Protein AF-A0A183E6U3-F1 (afdb_monomer)

Secondary structure (DSSP, 8-state):
-HHHHHHHHHHHHHHHHHHHHH-SEEEEEPPSS--HHHHHHHHH-SEEEEEEETTSPPPSS-HHHHHHHH-TTGGGSEEEEEEEEETT-SS---HHHHHTTS--SEEEEEEEPHHHH---TTTS-HHHHHHHHHHHTTTSPP-TTSHHHHHHHHHTT-------S-S----------EEEEEEE-S-TTS------B---------

Structure (mmCIF, N/CA/C/O backbone):
data_AF-A0A183E6U3-F1
#
_entry.id   AF-A0A183E6U3-F1
#
loop_
_atom_site.group_PDB
_atom_site.id
_atom_site.type_symbol
_atom_site.label_atom_id
_atom_site.label_alt_id
_atom_site.label_comp_id
_atom_site.label_asym_id
_atom_site.label_entity_id
_atom_site.label_seq_id
_atom_site.pdbx_PDB_ins_code
_atom_site.Cartn_x
_atom_site.Cartn_y
_atom_site.Cartn_z
_atom_site.occupancy
_atom_site.B_iso_or_equiv
_atom_site.auth_seq_id
_atom_site.auth_comp_id
_atom_site.auth_asym_id
_atom_site.auth_atom_id
_atom_site.pdbx_PDB_model_num
ATOM 1 N N . MET A 1 1 ? 23.955 18.024 19.789 1.00 52.56 1 MET A N 1
ATOM 2 C CA . MET A 1 1 ? 22.945 17.848 18.720 1.00 52.56 1 MET A CA 1
ATOM 3 C C . MET A 1 1 ? 22.715 16.364 18.428 1.00 52.56 1 MET A C 1
ATOM 5 O O . MET A 1 1 ? 21.579 15.922 18.482 1.00 52.56 1 MET A O 1
ATOM 9 N N . GLU A 1 2 ? 23.773 15.567 18.241 1.00 57.62 2 GLU A N 1
ATOM 10 C CA . GLU A 1 2 ? 23.690 14.117 17.975 1.00 57.62 2 GLU A CA 1
ATOM 11 C C . GLU A 1 2 ? 23.027 13.281 19.094 1.00 57.62 2 GLU A C 1
ATOM 13 O O . GLU A 1 2 ? 22.238 12.381 18.820 1.00 57.62 2 GLU A O 1
ATOM 18 N N . THR A 1 3 ? 23.265 13.614 20.364 1.00 63.62 3 THR A N 1
ATOM 19 C CA . THR A 1 3 ? 22.633 12.959 21.527 1.00 63.62 3 THR A CA 1
ATOM 20 C C . THR A 1 3 ? 21.116 13.152 21.591 1.00 63.62 3 THR A C 1
ATOM 22 O O . THR A 1 3 ? 20.399 12.228 21.968 1.00 63.62 3 THR A O 1
ATOM 25 N N . VAL A 1 4 ? 20.614 14.318 21.171 1.00 64.38 4 VAL A N 1
ATOM 26 C CA . VAL A 1 4 ? 19.172 14.625 21.136 1.00 64.38 4 VAL A CA 1
ATOM 27 C C . VAL A 1 4 ? 18.474 13.811 20.045 1.00 64.38 4 VAL A C 1
ATOM 29 O O . VAL A 1 4 ? 17.410 13.248 20.293 1.00 64.38 4 VAL A O 1
ATOM 32 N N . PHE A 1 5 ? 19.100 13.674 18.870 1.00 62.28 5 PHE A N 1
ATOM 33 C CA . PHE A 1 5 ? 18.586 12.819 17.795 1.00 62.28 5 PHE A CA 1
ATOM 34 C C . PHE A 1 5 ? 18.529 11.349 18.213 1.00 62.28 5 PHE A C 1
ATOM 36 O O . PHE A 1 5 ? 17.494 10.714 18.037 1.00 62.28 5 PHE A O 1
ATOM 43 N N . ARG A 1 6 ? 19.580 10.834 18.868 1.00 63.47 6 ARG A N 1
ATOM 44 C CA . ARG A 1 6 ? 19.578 9.461 19.396 1.00 63.47 6 ARG A CA 1
ATOM 45 C C . ARG A 1 6 ? 18.459 9.244 20.416 1.00 63.47 6 ARG A C 1
ATOM 47 O O . ARG A 1 6 ? 17.770 8.234 20.355 1.00 63.47 6 ARG A O 1
ATOM 54 N N . GLN A 1 7 ? 18.233 10.191 21.327 1.00 69.31 7 GLN A N 1
ATOM 55 C CA . GLN A 1 7 ? 17.168 10.077 22.328 1.00 69.31 7 GLN A CA 1
ATOM 56 C C . GLN A 1 7 ? 15.762 10.122 21.706 1.00 69.31 7 GLN A C 1
ATOM 58 O O . GLN A 1 7 ? 14.880 9.375 22.134 1.00 69.31 7 GLN A O 1
ATOM 63 N N . ALA A 1 8 ? 15.551 10.964 20.689 1.00 70.69 8 ALA A N 1
ATOM 64 C CA . ALA A 1 8 ? 14.306 10.999 19.925 1.00 70.69 8 ALA A CA 1
ATOM 65 C C . ALA A 1 8 ? 14.073 9.687 19.156 1.00 70.69 8 ALA A C 1
ATOM 67 O O . ALA A 1 8 ? 12.965 9.154 19.189 1.00 70.69 8 ALA A O 1
ATOM 68 N N . ASP A 1 9 ? 15.123 9.121 18.554 1.00 79.50 9 ASP A N 1
ATOM 69 C CA . ASP A 1 9 ? 15.071 7.817 17.888 1.00 79.50 9 ASP A CA 1
ATOM 70 C C . ASP A 1 9 ? 14.717 6.684 18.864 1.00 79.50 9 ASP A C 1
ATOM 72 O O . ASP A 1 9 ? 13.873 5.847 18.545 1.00 79.50 9 ASP A O 1
ATOM 76 N N . PHE A 1 10 ? 15.297 6.666 20.072 1.00 80.75 10 PHE A N 1
ATOM 77 C CA . PHE A 1 10 ? 14.958 5.667 21.095 1.00 80.75 10 PHE A CA 1
ATOM 78 C C . PHE A 1 10 ? 13.493 5.754 21.530 1.00 80.75 10 PHE A C 1
ATOM 80 O O . PHE A 1 10 ? 12.824 4.727 21.641 1.00 80.75 10 PHE A O 1
ATOM 87 N N . ARG A 1 11 ? 12.974 6.969 21.747 1.00 83.75 11 ARG A N 1
ATOM 88 C CA . ARG A 1 11 ? 11.561 7.173 22.105 1.00 83.75 11 ARG A CA 1
ATOM 89 C C . ARG A 1 11 ? 10.625 6.731 20.986 1.00 83.75 11 ARG A C 1
ATOM 91 O O . ARG A 1 11 ? 9.626 6.079 21.271 1.00 83.75 11 ARG A O 1
ATOM 98 N N . LEU A 1 12 ? 10.968 7.041 19.733 1.00 83.81 12 LEU A N 1
ATOM 99 C CA . LEU A 1 12 ? 10.209 6.578 18.575 1.00 83.81 12 LEU A CA 1
ATOM 100 C C . LEU A 1 12 ? 10.190 5.047 18.514 1.00 83.81 12 LEU A C 1
ATOM 102 O O . LEU A 1 12 ? 9.135 4.474 18.276 1.00 83.81 12 LEU A O 1
ATOM 106 N N . MET A 1 13 ? 11.324 4.379 18.761 1.00 82.44 13 MET A N 1
ATOM 107 C CA . MET A 1 13 ? 11.385 2.912 18.690 1.00 82.44 13 MET A CA 1
ATOM 108 C C . MET A 1 13 ? 10.570 2.255 19.775 1.00 82.44 13 MET A C 1
ATOM 110 O O . MET A 1 13 ? 9.814 1.330 19.507 1.00 82.44 13 MET A O 1
ATOM 114 N N . HIS A 1 14 ? 10.688 2.769 20.992 1.00 86.31 14 HIS A N 1
ATOM 115 C CA . HIS A 1 14 ? 9.880 2.278 22.086 1.00 86.31 14 HIS A CA 1
ATOM 116 C C . HIS A 1 14 ? 8.385 2.432 21.784 1.00 86.31 14 HIS A C 1
ATOM 118 O O . HIS A 1 14 ? 7.623 1.489 21.969 1.00 86.31 14 HIS A O 1
ATOM 124 N N . TRP A 1 15 ? 7.973 3.585 21.251 1.00 88.31 15 TRP A N 1
ATOM 125 C CA . TRP A 1 15 ? 6.581 3.812 20.880 1.00 88.31 15 TRP A CA 1
ATOM 126 C C . TRP A 1 15 ? 6.100 2.874 19.762 1.00 88.31 15 TRP A C 1
ATOM 128 O O . TRP A 1 15 ? 5.014 2.316 19.889 1.00 88.31 15 TRP A O 1
ATOM 138 N N . LEU A 1 16 ? 6.896 2.652 18.709 1.00 85.19 16 LEU A N 1
ATOM 139 C CA . LEU A 1 16 ? 6.545 1.720 17.628 1.00 85.19 16 LEU A CA 1
ATOM 140 C C . LEU A 1 16 ? 6.394 0.286 18.136 1.00 85.19 16 LEU A C 1
ATOM 142 O O . LEU A 1 16 ? 5.401 -0.354 17.807 1.00 85.19 16 LEU A O 1
ATOM 146 N N . ASN A 1 17 ? 7.305 -0.174 18.996 1.00 85.88 17 ASN A N 1
ATOM 147 C CA . ASN A 1 17 ? 7.215 -1.503 19.600 1.00 85.88 17 ASN A CA 1
ATOM 148 C C . ASN A 1 17 ? 5.942 -1.649 20.450 1.00 85.88 17 ASN A C 1
ATOM 150 O O . ASN A 1 17 ? 5.281 -2.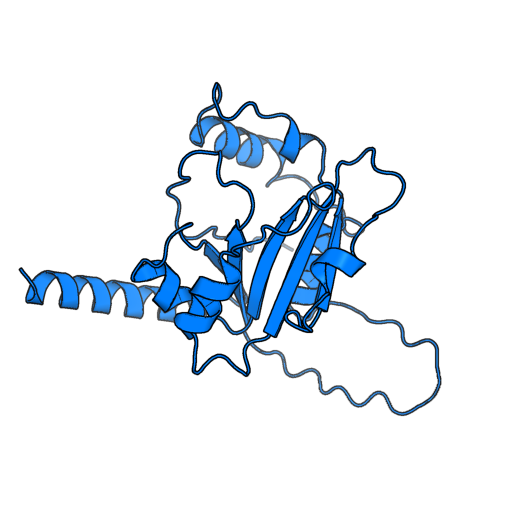677 20.393 1.00 85.88 17 ASN A O 1
ATOM 154 N N . LEU A 1 18 ? 5.544 -0.605 21.191 1.00 87.69 18 LEU A N 1
ATOM 155 C CA . LEU A 1 18 ? 4.274 -0.615 21.929 1.00 87.69 18 LEU A CA 1
ATOM 156 C C . LEU A 1 18 ? 3.061 -0.684 20.995 1.00 87.69 18 LEU A C 1
ATOM 158 O O . LEU A 1 18 ? 2.072 -1.342 21.320 1.00 87.69 18 LEU A O 1
ATOM 162 N N . GLN A 1 19 ? 3.110 0.002 19.846 1.00 86.75 19 GLN A N 1
ATOM 163 C CA . GLN A 1 19 ? 2.049 -0.129 18.851 1.00 86.75 19 GLN A CA 1
ATOM 164 C C . GLN A 1 19 ? 2.012 -1.551 18.313 1.00 86.75 19 GLN A C 1
ATOM 166 O O . GLN A 1 19 ? 0.922 -2.111 18.232 1.00 86.75 19 GLN A O 1
ATOM 171 N N . GLU A 1 20 ? 3.170 -2.134 17.974 1.00 82.81 20 GLU A N 1
ATOM 172 C CA . GLU A 1 20 ? 3.258 -3.529 17.539 1.00 82.81 20 GLU A CA 1
ATOM 173 C C . GLU A 1 20 ? 2.576 -4.396 18.582 1.00 82.81 20 GLU A C 1
ATOM 175 O O . GLU A 1 20 ? 1.594 -5.049 18.242 1.00 82.81 20 GLU A O 1
ATOM 180 N N . ASP A 1 21 ? 2.990 -4.298 19.850 1.00 85.50 21 ASP A N 1
ATOM 181 C CA . ASP A 1 21 ? 2.415 -4.994 21.008 1.00 85.50 21 ASP A CA 1
ATOM 182 C C . ASP A 1 21 ? 0.892 -4.896 21.113 1.00 85.50 21 ASP A C 1
ATOM 184 O O . ASP A 1 21 ? 0.237 -5.890 21.426 1.00 85.50 21 ASP A O 1
ATOM 188 N N . THR A 1 22 ? 0.328 -3.746 20.758 1.00 85.19 22 THR A N 1
ATOM 189 C CA . THR A 1 22 ? -1.105 -3.471 20.879 1.00 85.19 22 THR A CA 1
ATOM 190 C C . THR A 1 22 ? -1.917 -3.941 19.670 1.00 85.19 22 THR A C 1
ATOM 192 O O . THR A 1 22 ? -3.031 -4.437 19.836 1.00 85.19 22 THR A O 1
ATOM 195 N N . TYR A 1 23 ? -1.395 -3.779 18.450 1.00 81.62 23 TYR A N 1
ATOM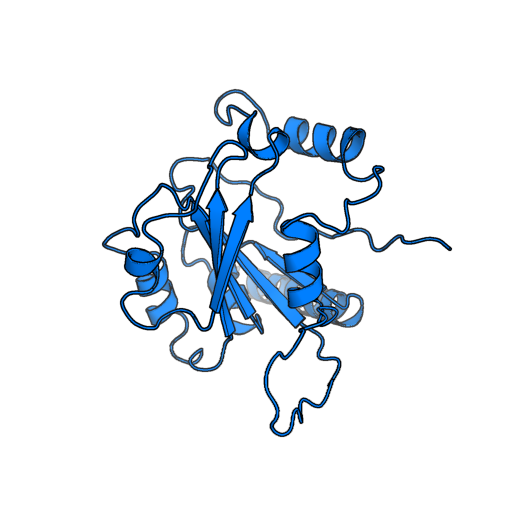 196 C CA . TYR A 1 23 ? -2.164 -3.969 17.220 1.00 81.62 23 TYR A CA 1
ATOM 197 C C . TYR A 1 23 ? -1.709 -5.206 16.431 1.00 81.62 23 TYR A C 1
ATOM 199 O O . TYR A 1 23 ? -0.515 -5.417 16.219 1.00 81.62 23 TYR A O 1
ATOM 207 N N . PRO A 1 24 ? -2.650 -6.014 15.908 1.00 77.25 24 PRO A N 1
ATOM 208 C CA . PRO A 1 24 ? -2.312 -7.205 15.123 1.00 77.25 24 PRO A CA 1
ATOM 209 C C . PRO A 1 24 ? -1.734 -6.868 13.739 1.00 77.25 24 PRO A C 1
ATOM 211 O O . PRO A 1 24 ? -1.103 -7.716 13.106 1.00 77.25 24 PRO A O 1
ATOM 214 N N . LEU A 1 25 ? -1.980 -5.642 13.269 1.00 82.00 25 LEU A N 1
ATOM 215 C CA . LEU A 1 25 ? -1.588 -5.133 11.965 1.00 82.00 25 LEU A CA 1
ATOM 216 C C . LEU A 1 25 ? -1.108 -3.688 12.109 1.00 82.00 25 LEU A C 1
ATOM 218 O O . LEU A 1 25 ? -1.840 -2.843 12.622 1.00 82.00 25 LEU A O 1
ATOM 222 N N . ILE A 1 26 ? 0.083 -3.399 11.591 1.00 85.94 26 ILE A N 1
ATOM 223 C CA . ILE A 1 26 ? 0.617 -2.037 11.483 1.00 85.94 26 ILE A CA 1
ATOM 224 C C . ILE A 1 26 ? 1.064 -1.791 10.058 1.00 85.94 26 ILE A C 1
ATOM 226 O O . ILE A 1 26 ? 1.691 -2.653 9.440 1.00 85.94 26 ILE A O 1
ATOM 230 N N . ILE A 1 27 ? 0.736 -0.603 9.555 1.00 86.06 27 ILE A N 1
ATOM 231 C CA . ILE A 1 27 ? 1.106 -0.167 8.218 1.00 86.06 27 ILE A CA 1
ATOM 232 C C . ILE A 1 27 ? 2.037 1.036 8.317 1.00 86.06 27 ILE A C 1
ATOM 234 O O . ILE A 1 27 ? 1.658 2.088 8.833 1.00 86.06 27 ILE A O 1
ATOM 238 N N . TYR A 1 28 ? 3.240 0.888 7.771 1.00 87.25 28 TYR A N 1
ATOM 239 C CA . TYR A 1 28 ? 4.187 1.985 7.615 1.00 87.25 28 TYR A CA 1
ATOM 240 C C . TYR A 1 28 ? 4.114 2.574 6.214 1.00 87.25 28 TYR A C 1
ATOM 242 O O . TYR A 1 28 ? 4.284 1.857 5.229 1.00 87.25 28 TYR A O 1
ATOM 250 N N . GLN A 1 29 ? 3.918 3.888 6.121 1.00 86.88 29 GLN A N 1
ATOM 251 C CA . GLN A 1 29 ? 4.048 4.618 4.863 1.00 86.88 29 GLN A CA 1
ATOM 252 C C . GLN A 1 29 ? 5.493 5.090 4.697 1.00 86.88 29 GLN A C 1
ATOM 254 O O . GLN A 1 29 ? 6.000 5.850 5.522 1.00 86.88 29 GLN A O 1
ATOM 259 N N . CYS A 1 30 ? 6.159 4.646 3.634 1.00 81.62 30 CYS A N 1
ATOM 260 C CA . CYS A 1 30 ? 7.516 5.091 3.323 1.00 81.62 30 CYS A CA 1
ATOM 261 C C . CYS A 1 30 ? 7.545 6.423 2.582 1.00 81.62 30 CYS A C 1
ATOM 263 O O . CYS A 1 30 ? 6.640 6.746 1.814 1.00 81.62 30 CYS A O 1
ATOM 265 N N . ASP A 1 31 ? 8.659 7.138 2.740 1.00 80.06 31 ASP A N 1
ATOM 266 C CA . ASP A 1 31 ? 8.953 8.274 1.880 1.00 80.06 31 ASP A CA 1
ATOM 267 C C . ASP A 1 31 ? 9.349 7.782 0.478 1.00 80.06 31 ASP A C 1
ATOM 269 O O . ASP A 1 31 ? 9.857 6.671 0.286 1.00 80.06 31 ASP A O 1
ATOM 273 N N . THR A 1 32 ? 9.203 8.658 -0.512 1.00 70.31 32 THR A N 1
ATOM 274 C CA . THR A 1 32 ? 9.664 8.416 -1.889 1.00 70.31 32 THR A CA 1
ATOM 275 C C . THR A 1 32 ? 11.188 8.347 -2.011 1.00 70.31 32 THR A C 1
ATOM 277 O O . THR A 1 32 ? 11.703 7.907 -3.034 1.00 70.31 32 THR A O 1
ATOM 280 N N . THR A 1 33 ? 11.922 8.747 -0.968 1.00 71.81 33 THR A N 1
ATOM 281 C CA . THR A 1 33 ? 13.390 8.748 -0.921 1.00 71.81 33 THR A CA 1
ATOM 282 C C . THR A 1 33 ? 13.927 7.819 0.170 1.00 71.81 33 THR A C 1
ATOM 284 O O . THR A 1 33 ? 13.209 7.382 1.073 1.00 71.81 33 THR A O 1
ATOM 287 N N . ALA A 1 34 ? 15.222 7.512 0.095 1.00 74.81 34 ALA A N 1
ATOM 288 C CA . ALA A 1 34 ? 15.941 6.628 1.011 1.00 74.81 34 ALA A CA 1
ATOM 289 C C . ALA A 1 34 ? 16.240 7.270 2.386 1.00 74.81 34 ALA A C 1
ATOM 291 O O . ALA A 1 34 ? 17.393 7.321 2.825 1.00 74.81 34 ALA A O 1
ATOM 292 N N . THR A 1 35 ? 15.218 7.790 3.068 1.00 81.88 35 THR A N 1
ATOM 293 C CA . THR A 1 35 ? 15.352 8.414 4.393 1.00 81.88 35 THR A CA 1
ATOM 294 C C . THR A 1 35 ? 15.661 7.380 5.484 1.00 81.88 35 THR A C 1
ATOM 296 O O . THR A 1 35 ? 15.501 6.172 5.293 1.00 81.88 35 THR A O 1
ATOM 299 N N . ASN A 1 36 ? 16.085 7.843 6.668 1.00 82.31 36 ASN A N 1
ATOM 300 C CA . ASN A 1 36 ? 16.239 6.969 7.840 1.00 82.31 36 ASN A CA 1
ATOM 301 C C . ASN A 1 36 ? 14.921 6.276 8.218 1.00 82.31 36 ASN A C 1
ATOM 303 O O . ASN A 1 36 ? 14.952 5.131 8.661 1.00 82.31 36 ASN A O 1
ATOM 307 N N . TRP A 1 37 ? 13.786 6.953 8.013 1.00 83.62 37 TRP A N 1
ATOM 308 C CA . TRP A 1 37 ? 12.457 6.377 8.190 1.00 83.62 37 TRP A CA 1
ATOM 309 C C . TRP A 1 37 ? 12.217 5.254 7.183 1.00 83.62 37 TRP A C 1
ATOM 311 O O . TRP A 1 37 ? 11.999 4.125 7.604 1.00 83.62 37 TRP A O 1
ATOM 321 N N . THR A 1 38 ? 12.399 5.511 5.882 1.00 81.88 38 THR A N 1
ATOM 322 C CA . THR A 1 38 ? 12.263 4.480 4.845 1.00 81.88 38 THR A CA 1
ATOM 323 C C . THR A 1 38 ? 13.130 3.267 5.166 1.00 81.88 38 THR A C 1
ATOM 325 O O . THR A 1 38 ? 12.595 2.174 5.304 1.00 81.88 38 THR A O 1
ATOM 328 N N . ARG A 1 39 ? 14.444 3.438 5.394 1.00 79.69 39 ARG A N 1
ATOM 329 C CA . ARG A 1 39 ? 15.354 2.323 5.738 1.00 79.69 39 ARG A CA 1
ATOM 330 C C . ARG A 1 39 ? 14.888 1.525 6.951 1.00 79.69 39 ARG A C 1
ATOM 332 O O . ARG A 1 39 ? 15.058 0.311 6.983 1.00 79.69 39 ARG A O 1
ATOM 339 N N . ARG A 1 40 ? 14.330 2.205 7.952 1.00 81.38 40 ARG A N 1
ATOM 340 C CA . ARG A 1 40 ? 13.798 1.564 9.151 1.00 81.38 40 ARG A CA 1
ATOM 341 C C . ARG A 1 40 ? 12.579 0.715 8.822 1.00 81.38 40 ARG A C 1
ATOM 343 O O . ARG A 1 40 ? 12.576 -0.461 9.165 1.00 81.38 40 ARG A O 1
ATOM 350 N N . CYS A 1 41 ? 11.608 1.285 8.115 1.00 83.12 41 CYS A N 1
ATOM 351 C CA . CYS A 1 41 ? 10.417 0.569 7.691 1.00 83.12 41 CYS A CA 1
ATOM 352 C C . CYS A 1 41 ? 10.802 -0.692 6.893 1.00 83.12 41 CYS A C 1
ATOM 354 O O . CYS A 1 41 ? 10.265 -1.760 7.162 1.00 83.12 41 CYS A O 1
ATOM 356 N N . LEU A 1 42 ? 11.787 -0.611 5.984 1.00 80.69 42 LEU A N 1
ATOM 357 C CA . LEU A 1 42 ? 12.226 -1.775 5.195 1.00 80.69 42 LEU A CA 1
ATOM 358 C C . LEU A 1 42 ? 12.849 -2.899 6.034 1.00 80.69 42 LEU A C 1
ATOM 360 O O . LEU A 1 42 ? 12.756 -4.059 5.648 1.00 80.69 42 LEU A O 1
ATOM 364 N N . ARG A 1 43 ? 13.514 -2.560 7.143 1.00 78.69 43 ARG A N 1
ATOM 365 C CA . ARG A 1 43 ? 14.161 -3.540 8.028 1.00 78.69 43 ARG A CA 1
ATOM 366 C C . ARG A 1 43 ? 13.191 -4.210 8.991 1.00 78.69 43 ARG A C 1
ATOM 368 O O . ARG A 1 43 ? 13.441 -5.342 9.380 1.00 78.69 43 ARG A O 1
ATOM 375 N N . GLN A 1 44 ? 12.158 -3.492 9.424 1.00 78.50 44 GLN A N 1
ATOM 376 C CA . GLN A 1 44 ? 11.201 -3.989 10.417 1.00 78.50 44 GLN A CA 1
ATOM 377 C C . GLN A 1 44 ? 10.026 -4.731 9.772 1.00 78.50 44 GLN A C 1
ATOM 379 O O . GLN A 1 44 ? 9.486 -5.647 10.377 1.00 78.50 44 GLN A O 1
ATOM 384 N N . ALA A 1 45 ? 9.663 -4.383 8.534 1.00 81.50 45 ALA A N 1
ATOM 385 C CA . ALA A 1 45 ? 8.495 -4.960 7.887 1.00 81.50 45 ALA A CA 1
ATOM 386 C C . ALA A 1 45 ? 8.645 -6.463 7.598 1.00 81.50 45 ALA A C 1
ATOM 388 O O . ALA A 1 45 ? 9.580 -6.893 6.918 1.00 81.50 45 ALA A O 1
ATOM 389 N N . ASP A 1 46 ? 7.641 -7.237 8.009 1.00 78.81 46 ASP A N 1
ATOM 390 C CA . ASP A 1 46 ? 7.493 -8.652 7.647 1.00 78.81 46 ASP A CA 1
ATOM 391 C C . ASP A 1 46 ? 7.091 -8.818 6.174 1.00 78.81 46 ASP A C 1
ATOM 393 O O . ASP A 1 46 ? 7.423 -9.808 5.511 1.00 78.81 46 ASP A O 1
ATOM 397 N N . ALA A 1 47 ? 6.365 -7.829 5.648 1.00 84.56 47 ALA A N 1
ATOM 398 C CA . ALA A 1 47 ? 5.915 -7.793 4.270 1.00 84.56 47 ALA A CA 1
ATOM 399 C C . ALA A 1 47 ? 5.908 -6.375 3.694 1.00 84.56 47 ALA A C 1
ATOM 401 O O . ALA A 1 47 ? 5.597 -5.387 4.360 1.00 84.56 47 ALA A O 1
ATOM 402 N N . ILE A 1 48 ? 6.218 -6.278 2.405 1.00 85.38 48 ILE A N 1
ATOM 403 C CA . ILE A 1 48 ? 6.348 -5.012 1.693 1.00 85.38 48 ILE A CA 1
ATOM 404 C C . ILE A 1 48 ? 5.396 -4.989 0.514 1.00 85.38 48 ILE A C 1
ATOM 406 O O . ILE A 1 48 ? 5.445 -5.847 -0.365 1.00 85.38 48 ILE A O 1
ATOM 410 N N . LEU A 1 49 ? 4.547 -3.971 0.513 1.00 88.31 49 LEU A N 1
ATOM 411 C CA . LEU A 1 49 ? 3.523 -3.703 -0.47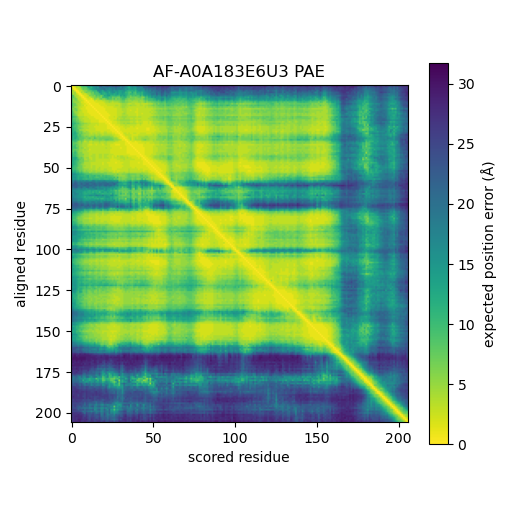4 1.00 88.31 49 LEU A CA 1
ATOM 412 C C . LEU A 1 49 ? 4.021 -2.600 -1.410 1.00 88.31 49 LEU A C 1
ATOM 414 O O . LEU A 1 49 ? 4.159 -1.432 -1.027 1.00 88.31 49 LEU A O 1
ATOM 418 N N . PHE A 1 50 ? 4.275 -2.973 -2.657 1.00 86.31 50 PHE A N 1
ATOM 419 C CA . PHE A 1 50 ? 4.591 -2.028 -3.718 1.00 86.31 50 PHE A CA 1
ATOM 420 C C . PHE A 1 50 ? 3.310 -1.626 -4.427 1.00 86.31 50 PHE A C 1
ATOM 422 O O . PHE A 1 50 ? 2.661 -2.465 -5.040 1.00 86.31 50 PHE A O 1
ATOM 429 N N . VAL A 1 51 ? 2.951 -0.346 -4.359 1.00 87.88 51 VAL A N 1
ATOM 430 C CA . VAL A 1 51 ? 1.726 0.159 -4.986 1.00 87.88 51 VAL A CA 1
ATOM 431 C C . VAL A 1 51 ? 2.058 0.826 -6.313 1.00 87.88 51 VAL A C 1
ATOM 433 O O . VAL A 1 51 ? 2.926 1.704 -6.377 1.00 87.88 51 VAL A O 1
ATOM 436 N N . ALA A 1 52 ? 1.355 0.409 -7.362 1.00 87.81 52 ALA A N 1
ATOM 437 C CA . ALA A 1 52 ? 1.485 0.946 -8.706 1.00 87.81 52 ALA A CA 1
ATOM 438 C C . ALA A 1 52 ? 0.130 1.011 -9.414 1.00 87.81 52 ALA A C 1
ATOM 440 O O . ALA A 1 52 ? -0.773 0.226 -9.127 1.00 87.81 52 ALA A O 1
ATOM 441 N N . PHE A 1 53 ? 0.004 1.916 -10.380 1.00 88.69 53 PHE A N 1
ATOM 442 C CA . PHE A 1 53 ? -1.120 1.884 -11.306 1.00 88.69 53 PHE A CA 1
ATOM 443 C C . PHE A 1 53 ? -0.871 0.839 -12.392 1.00 88.69 53 PHE A C 1
ATOM 445 O O . PHE A 1 53 ? 0.214 0.779 -12.970 1.00 88.69 53 PHE A O 1
ATOM 452 N N . GLY A 1 54 ? -1.866 -0.006 -12.647 1.00 86.56 54 GLY A N 1
ATOM 453 C CA . GLY A 1 54 ? -1.742 -1.117 -13.586 1.00 86.56 54 GLY A CA 1
ATOM 454 C C . GLY A 1 54 ? -1.763 -0.705 -15.058 1.00 86.56 54 GLY A C 1
ATOM 455 O O . GLY A 1 54 ? -1.251 -1.436 -15.901 1.00 86.56 54 GLY A O 1
ATOM 456 N N . ASP A 1 55 ? -2.316 0.466 -15.369 1.00 85.06 55 ASP A N 1
ATOM 457 C CA . ASP A 1 55 ? -2.286 1.070 -16.705 1.00 85.06 55 ASP A CA 1
ATOM 458 C C . ASP A 1 55 ? -0.906 1.645 -17.070 1.00 85.06 55 ASP A C 1
ATOM 460 O O . ASP A 1 55 ? -0.612 1.873 -18.246 1.00 85.06 55 ASP A O 1
ATOM 464 N N . GLN A 1 56 ? -0.039 1.840 -16.076 1.00 85.06 56 GLN A N 1
ATOM 465 C CA . GLN A 1 56 ? 1.324 2.312 -16.258 1.00 85.06 56 GLN A CA 1
ATOM 466 C C . GLN A 1 56 ? 2.305 1.147 -16.419 1.00 85.06 56 GLN A C 1
ATOM 468 O O . GLN A 1 56 ? 2.064 0.009 -16.011 1.00 85.06 56 GLN A O 1
ATOM 473 N N . LYS A 1 57 ? 3.449 1.448 -17.036 1.00 81.38 57 LYS A N 1
ATOM 474 C CA . LYS A 1 57 ? 4.570 0.514 -17.170 1.00 81.38 57 LYS A CA 1
ATOM 475 C C . LYS A 1 57 ? 5.566 0.707 -16.026 1.00 81.38 57 LYS A C 1
ATOM 477 O O . LYS A 1 57 ? 5.712 1.838 -15.553 1.00 81.38 57 LYS A O 1
ATOM 482 N N . PRO A 1 58 ? 6.306 -0.346 -15.629 1.00 80.00 58 PRO A N 1
ATOM 483 C CA . PRO A 1 58 ? 7.348 -0.199 -14.625 1.00 80.00 58 PRO A CA 1
ATOM 484 C C . PRO A 1 58 ? 8.419 0.795 -15.096 1.00 80.00 58 PRO A C 1
ATOM 486 O O . PRO A 1 58 ? 8.851 0.774 -16.253 1.00 80.00 58 PRO A O 1
ATOM 489 N N . ALA A 1 59 ? 8.850 1.679 -14.199 1.00 68.88 59 ALA A N 1
ATOM 490 C CA . ALA A 1 59 ? 9.904 2.647 -14.476 1.00 68.88 59 ALA A CA 1
ATOM 491 C C . ALA A 1 59 ? 11.255 1.935 -14.681 1.00 68.88 59 ALA A C 1
ATOM 493 O O . ALA A 1 59 ? 11.575 0.986 -13.970 1.00 68.88 59 ALA A O 1
ATOM 494 N N . ARG A 1 60 ? 12.060 2.406 -15.650 1.00 56.31 60 ARG A N 1
ATOM 495 C CA . ARG A 1 60 ? 13.349 1.787 -16.037 1.00 56.31 60 ARG A CA 1
ATOM 496 C C . ARG A 1 60 ? 14.439 1.857 -14.960 1.00 56.31 60 ARG A C 1
ATOM 498 O O . ARG A 1 60 ? 15.283 0.973 -14.925 1.00 56.31 60 ARG A O 1
ATOM 505 N N . HIS A 1 61 ? 14.430 2.900 -14.132 1.00 55.53 61 HIS A N 1
ATOM 506 C CA . HIS A 1 61 ? 15.255 3.019 -12.929 1.00 55.53 61 HIS A CA 1
ATOM 507 C C . HIS A 1 61 ? 14.292 3.036 -11.765 1.00 55.53 61 HIS A C 1
ATOM 509 O O . HIS A 1 61 ? 13.564 4.009 -11.561 1.00 55.53 61 HIS A O 1
ATOM 515 N N . SER A 1 62 ? 14.179 1.902 -11.101 1.00 56.12 62 SER A N 1
ATOM 516 C CA . SER A 1 62 ? 13.082 1.698 -10.185 1.00 56.12 62 SER A CA 1
ATOM 517 C C . SER A 1 62 ? 13.513 2.118 -8.786 1.00 56.12 62 SER A C 1
ATOM 519 O O . SER A 1 62 ? 14.616 1.833 -8.329 1.00 56.12 62 SER A O 1
ATOM 521 N N . LEU A 1 63 ? 12.584 2.704 -8.037 1.00 58.62 63 LEU A N 1
ATOM 522 C CA . LEU A 1 63 ? 12.667 2.772 -6.575 1.00 58.62 63 LEU A CA 1
ATOM 523 C C . LEU A 1 63 ? 12.917 1.392 -5.929 1.00 58.62 63 LEU A C 1
ATOM 525 O O . LEU A 1 63 ? 13.180 1.325 -4.724 1.00 58.62 63 LEU A O 1
ATOM 529 N N . MET A 1 64 ? 12.767 0.306 -6.699 1.00 63.44 64 MET A N 1
ATOM 530 C CA . MET A 1 64 ? 13.075 -1.070 -6.332 1.00 63.44 64 MET A CA 1
ATOM 531 C C . MET A 1 64 ? 14.586 -1.346 -6.377 1.00 63.44 64 MET A C 1
ATOM 533 O O . MET A 1 64 ? 15.069 -2.053 -5.500 1.00 63.44 64 MET A O 1
ATOM 537 N N . ASP A 1 65 ? 15.341 -0.744 -7.299 1.00 66.81 65 ASP A N 1
ATOM 538 C CA . ASP A 1 65 ? 16.807 -0.859 -7.354 1.00 66.81 65 ASP A CA 1
ATOM 539 C C . ASP A 1 65 ? 17.447 -0.154 -6.149 1.00 66.81 65 ASP A C 1
ATOM 541 O O . ASP A 1 65 ? 18.281 -0.722 -5.443 1.00 66.81 65 ASP A O 1
ATOM 545 N N . ASP A 1 66 ? 16.969 1.051 -5.826 1.00 66.75 66 ASP A N 1
ATOM 546 C CA . ASP A 1 66 ? 17.367 1.755 -4.602 1.00 66.75 66 ASP A CA 1
ATOM 547 C C . ASP A 1 66 ? 16.982 0.958 -3.354 1.00 66.75 66 ASP A C 1
ATOM 549 O O . ASP A 1 66 ? 17.759 0.841 -2.411 1.00 66.75 66 ASP A O 1
ATOM 553 N N . TYR A 1 67 ? 15.786 0.368 -3.345 1.00 67.44 67 TYR A N 1
ATOM 554 C CA . TYR A 1 67 ? 15.340 -0.497 -2.258 1.00 67.44 67 TYR A CA 1
ATOM 555 C C . TYR A 1 67 ? 16.261 -1.718 -2.075 1.00 67.44 67 TYR A C 1
ATOM 557 O O . TYR A 1 67 ? 16.627 -2.028 -0.943 1.00 67.44 67 TYR A O 1
ATOM 565 N N . MET A 1 68 ? 16.659 -2.382 -3.163 1.00 62.97 68 MET A N 1
ATOM 566 C CA . MET A 1 68 ? 17.571 -3.531 -3.150 1.00 62.97 68 MET A CA 1
ATOM 567 C C . MET A 1 68 ? 18.922 -3.172 -2.543 1.00 62.97 68 MET A C 1
ATOM 569 O O . MET A 1 68 ? 19.438 -3.886 -1.685 1.00 62.97 68 MET A O 1
ATOM 573 N N . ASN A 1 69 ? 19.452 -2.011 -2.923 1.00 67.69 69 ASN A N 1
ATOM 574 C CA . ASN A 1 69 ? 20.705 -1.503 -2.377 1.00 67.69 69 ASN A CA 1
ATOM 575 C C . ASN A 1 69 ? 20.607 -1.191 -0.875 1.00 67.69 69 ASN A C 1
ATOM 577 O O . ASN A 1 69 ? 21.603 -1.302 -0.159 1.00 67.69 69 ASN A O 1
ATOM 581 N N . LEU A 1 70 ? 19.419 -0.810 -0.392 1.00 64.88 70 LEU A N 1
ATOM 582 C CA . LEU A 1 70 ? 19.161 -0.462 1.009 1.00 64.88 70 LEU A CA 1
ATOM 583 C C . LEU A 1 70 ? 18.822 -1.665 1.893 1.00 64.88 70 LEU A C 1
ATOM 585 O O . LEU A 1 70 ? 19.008 -1.577 3.108 1.00 64.88 70 LEU A O 1
ATOM 589 N N . ASN A 1 71 ? 18.315 -2.753 1.310 1.00 65.31 71 ASN A N 1
ATOM 590 C CA . ASN A 1 71 ? 17.866 -3.939 2.033 1.00 65.31 71 ASN A CA 1
ATOM 591 C C . ASN A 1 71 ? 18.617 -5.203 1.582 1.00 65.31 71 ASN A C 1
ATOM 593 O O . ASN A 1 71 ? 18.006 -6.202 1.208 1.00 65.31 71 ASN A O 1
ATOM 597 N N . GLN A 1 72 ? 19.953 -5.146 1.625 1.00 58.28 72 GLN A N 1
ATOM 598 C CA . GLN A 1 72 ? 20.846 -6.251 1.236 1.00 58.28 72 GLN A CA 1
ATOM 599 C C . GLN A 1 72 ? 20.622 -7.523 2.078 1.00 58.28 72 GLN A C 1
ATOM 601 O O . GLN A 1 72 ? 20.756 -8.629 1.563 1.00 58.28 72 GLN A O 1
ATOM 606 N N . ASP A 1 73 ? 20.185 -7.369 3.333 1.00 54.34 73 ASP A N 1
ATOM 607 C CA . ASP A 1 73 ? 19.839 -8.475 4.241 1.00 54.34 73 ASP A CA 1
ATOM 608 C C . ASP A 1 73 ? 18.388 -8.984 4.052 1.00 54.34 73 ASP A C 1
ATOM 610 O O . ASP A 1 73 ? 18.008 -10.040 4.558 1.00 54.34 73 ASP A O 1
ATOM 614 N N . GLY A 1 74 ? 17.559 -8.254 3.292 1.00 54.22 74 GLY A N 1
ATOM 615 C CA . GLY A 1 74 ? 16.107 -8.434 3.146 1.00 54.22 74 GLY A CA 1
ATOM 616 C C . GLY A 1 74 ? 15.662 -9.537 2.182 1.00 54.22 74 GLY A C 1
ATOM 617 O O . GLY A 1 74 ? 14.527 -9.518 1.699 1.00 54.22 74 GLY A O 1
ATOM 618 N N . ILE A 1 75 ? 16.532 -10.512 1.896 1.00 53.00 75 ILE A N 1
ATOM 619 C CA . ILE A 1 75 ? 16.276 -11.635 0.972 1.00 53.00 75 ILE A CA 1
ATOM 620 C C . ILE A 1 75 ? 14.993 -12.403 1.353 1.00 53.00 75 ILE A C 1
ATOM 622 O O . ILE A 1 75 ? 14.325 -12.962 0.484 1.00 53.00 75 ILE A O 1
ATOM 626 N N . ARG A 1 76 ? 14.609 -12.382 2.637 1.00 61.00 76 ARG A N 1
ATOM 627 C CA . ARG A 1 76 ? 13.468 -13.126 3.193 1.00 61.00 76 ARG A CA 1
ATOM 628 C C . ARG A 1 76 ? 12.148 -12.357 3.307 1.00 61.00 76 ARG A C 1
ATOM 630 O O . ARG A 1 76 ? 11.137 -12.998 3.582 1.00 61.00 76 ARG A O 1
ATOM 637 N N . THR A 1 77 ? 12.125 -11.037 3.120 1.00 73.81 77 THR A N 1
ATOM 638 C CA . THR A 1 77 ? 10.892 -10.254 3.307 1.00 73.81 77 THR A CA 1
ATOM 639 C C . THR A 1 77 ? 9.906 -10.541 2.182 1.00 73.81 77 THR A C 1
ATOM 641 O O . THR A 1 77 ? 10.283 -10.518 1.006 1.00 73.81 77 THR A O 1
ATOM 644 N N . ASN A 1 78 ? 8.640 -10.794 2.525 1.00 80.88 78 ASN A N 1
ATOM 645 C CA . ASN A 1 78 ? 7.614 -11.054 1.522 1.00 80.88 78 ASN A CA 1
ATOM 646 C C . ASN A 1 78 ? 7.320 -9.778 0.717 1.00 80.88 78 ASN A C 1
ATOM 648 O O . ASN A 1 78 ? 7.055 -8.731 1.304 1.00 80.88 78 ASN A O 1
ATOM 652 N N . ARG A 1 79 ? 7.369 -9.842 -0.618 1.00 84.44 79 ARG A N 1
ATOM 653 C CA . ARG A 1 79 ? 7.189 -8.671 -1.492 1.00 84.44 79 ARG A CA 1
ATOM 654 C C . ARG A 1 79 ? 5.950 -8.853 -2.349 1.00 84.44 79 ARG A C 1
ATOM 656 O O . ARG A 1 79 ? 5.948 -9.682 -3.255 1.00 84.44 79 ARG A O 1
ATOM 663 N N . GLU A 1 80 ? 4.929 -8.056 -2.082 1.00 87.69 80 GLU A N 1
ATOM 664 C CA . GLU A 1 80 ? 3.655 -8.093 -2.793 1.00 87.69 80 GLU A CA 1
ATOM 665 C C . GLU A 1 80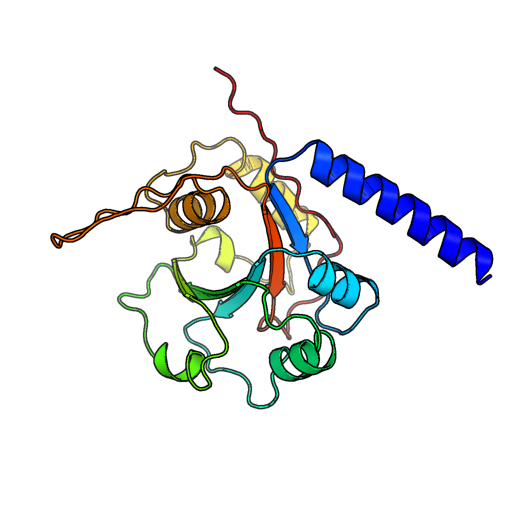 ? 3.512 -6.854 -3.678 1.00 87.69 80 GLU A C 1
ATOM 667 O O . GLU A 1 80 ? 3.702 -5.720 -3.231 1.00 87.69 80 GLU A O 1
ATOM 672 N N . LEU A 1 81 ? 3.156 -7.061 -4.942 1.00 89.25 81 LEU A N 1
ATOM 673 C CA . LEU A 1 81 ? 2.823 -5.981 -5.868 1.00 89.25 81 LEU A CA 1
ATOM 674 C C . LEU A 1 81 ? 1.312 -5.724 -5.870 1.00 89.25 81 LEU A C 1
ATOM 676 O O . LEU A 1 81 ? 0.529 -6.611 -6.192 1.00 89.25 81 LEU A O 1
ATOM 680 N N . LEU A 1 82 ? 0.892 -4.497 -5.582 1.00 92.00 82 LEU A N 1
ATOM 681 C CA . LEU A 1 82 ? -0.491 -4.043 -5.688 1.00 92.00 82 LEU A CA 1
ATOM 682 C C . LEU A 1 82 ? -0.659 -3.216 -6.966 1.00 92.00 82 LEU A C 1
ATOM 684 O O . LEU A 1 82 ? -0.138 -2.105 -7.068 1.00 92.00 82 LEU A O 1
ATOM 688 N N . LEU A 1 83 ? -1.402 -3.759 -7.930 1.00 92.56 83 LEU A N 1
ATOM 689 C CA . LEU A 1 83 ? -1.754 -3.086 -9.177 1.00 92.56 83 LEU A CA 1
ATOM 690 C C . LEU A 1 83 ? -3.152 -2.485 -9.059 1.00 92.56 83 LEU A C 1
ATOM 692 O O . LEU A 1 83 ? -4.147 -3.212 -8.994 1.00 92.56 83 LEU A O 1
ATOM 696 N N . LEU A 1 84 ? -3.212 -1.159 -9.046 1.00 92.19 84 LEU A N 1
ATOM 697 C CA . LEU A 1 84 ? -4.438 -0.381 -8.958 1.00 92.19 84 LEU A CA 1
ATOM 698 C C . LEU A 1 84 ? -5.039 -0.148 -10.346 1.00 92.19 84 LEU A C 1
ATOM 700 O O . LEU A 1 84 ? -4.343 0.270 -11.270 1.00 92.19 84 LEU A O 1
ATOM 704 N N . TRP A 1 85 ? -6.341 -0.384 -10.475 1.00 92.56 85 TRP A N 1
ATOM 705 C CA . TRP A 1 85 ? -7.092 -0.248 -11.723 1.00 92.56 85 TRP A CA 1
ATOM 706 C C . TRP A 1 85 ? -8.292 0.661 -11.542 1.00 92.56 85 TRP A C 1
ATOM 708 O O . TRP A 1 85 ? -8.950 0.617 -10.504 1.00 92.56 85 TRP A O 1
ATOM 718 N N . ASP A 1 86 ? -8.622 1.443 -12.566 1.00 90.94 86 ASP A N 1
ATOM 719 C CA . ASP A 1 86 ? -9.865 2.207 -12.556 1.00 90.94 86 ASP A CA 1
ATOM 720 C C . ASP A 1 86 ? -11.088 1.273 -12.496 1.00 90.94 86 ASP A C 1
ATOM 722 O O . ASP A 1 86 ? -11.084 0.178 -13.070 1.00 90.94 86 ASP A O 1
ATOM 726 N N . SER A 1 87 ? -12.157 1.726 -11.835 1.00 89.31 87 SER A N 1
ATOM 727 C CA . SER A 1 87 ? -13.434 1.005 -11.728 1.00 89.31 87 SER A CA 1
ATOM 728 C C . SER A 1 87 ? -14.037 0.568 -13.069 1.00 89.31 87 SER A C 1
ATOM 730 O O . SER A 1 87 ? -14.693 -0.470 -13.132 1.00 89.31 87 SER A O 1
ATOM 732 N N . THR A 1 88 ? -13.787 1.330 -14.133 1.00 89.00 88 THR A N 1
ATOM 733 C CA . THR A 1 88 ? -14.264 1.092 -15.501 1.00 89.00 88 THR A CA 1
ATOM 734 C C . THR A 1 88 ? -13.400 0.104 -16.281 1.00 89.00 88 THR A C 1
ATOM 736 O O . THR A 1 88 ? -13.796 -0.344 -17.357 1.00 89.00 88 THR A O 1
ATOM 739 N N . THR A 1 89 ? -12.237 -0.280 -15.745 1.00 90.38 89 THR A N 1
ATOM 740 C CA . THR A 1 89 ? -11.348 -1.229 -16.414 1.00 90.38 89 THR A CA 1
ATOM 741 C C . THR A 1 89 ? -11.995 -2.612 -16.447 1.00 90.38 89 THR A C 1
ATOM 743 O O . THR A 1 89 ? -12.191 -3.250 -15.404 1.00 90.38 89 THR A O 1
ATOM 746 N N . ALA A 1 90 ? -12.291 -3.082 -17.663 1.00 88.88 90 ALA A N 1
ATOM 747 C CA . ALA A 1 90 ? -12.870 -4.400 -17.899 1.00 88.88 90 ALA A CA 1
ATOM 748 C C . ALA A 1 90 ? -11.924 -5.518 -17.435 1.00 88.88 90 ALA A C 1
ATOM 750 O O . ALA A 1 90 ? -12.327 -6.379 -16.656 1.00 88.88 90 ALA A O 1
ATOM 751 N N . GLU A 1 91 ? -10.657 -5.467 -17.860 1.00 89.06 91 GLU A N 1
ATOM 752 C CA . GLU A 1 91 ? -9.666 -6.512 -17.592 1.00 89.06 91 GLU A CA 1
ATOM 753 C C . GLU A 1 91 ? -8.267 -5.925 -17.350 1.00 89.06 91 GLU A C 1
ATOM 755 O O . GLU A 1 91 ? -7.859 -5.011 -18.077 1.00 89.06 91 GLU A O 1
ATOM 760 N N . PRO A 1 92 ? -7.505 -6.457 -16.375 1.00 90.44 92 PRO A N 1
ATOM 761 C CA . PRO A 1 92 ? -6.120 -6.062 -16.162 1.00 90.44 92 PRO A CA 1
ATOM 762 C C . PRO A 1 92 ? -5.229 -6.532 -17.317 1.00 90.44 92 PRO A C 1
ATOM 764 O O . PRO A 1 92 ? -5.380 -7.638 -17.835 1.00 90.44 92 PRO A O 1
ATOM 767 N N . ARG A 1 93 ? -4.269 -5.696 -17.720 1.00 89.38 93 ARG A N 1
ATOM 768 C CA . ARG A 1 93 ? -3.354 -5.964 -18.843 1.00 89.38 93 ARG A CA 1
ATOM 769 C C . ARG A 1 93 ? -1.920 -5.600 -18.473 1.00 89.38 93 ARG A C 1
ATOM 771 O O . ARG A 1 93 ? -1.682 -4.864 -17.530 1.00 89.38 93 ARG A O 1
ATOM 778 N N . GLY A 1 94 ? -0.941 -6.133 -19.200 1.00 87.38 94 GLY A N 1
ATOM 779 C CA . GLY A 1 94 ? 0.463 -5.744 -19.012 1.00 87.38 94 GLY A CA 1
ATOM 780 C C . GLY A 1 94 ? 1.121 -6.221 -17.709 1.00 87.38 94 GLY A C 1
ATOM 781 O O . GLY A 1 94 ? 2.292 -5.920 -17.498 1.00 87.38 94 GLY A O 1
ATOM 782 N N . THR A 1 95 ? 0.445 -7.025 -16.875 1.00 89.31 95 THR A N 1
ATOM 783 C CA . THR A 1 95 ? 0.994 -7.582 -15.620 1.00 89.31 95 THR A CA 1
ATOM 784 C C . THR A 1 95 ? 2.349 -8.259 -15.821 1.00 89.31 95 THR A C 1
ATOM 786 O O . THR A 1 95 ? 3.241 -8.130 -14.990 1.00 89.31 95 THR A O 1
ATOM 789 N N . ILE A 1 96 ? 2.549 -8.935 -16.957 1.00 88.06 96 ILE A N 1
ATOM 790 C CA . ILE A 1 96 ? 3.808 -9.627 -17.251 1.00 88.06 96 ILE A CA 1
ATOM 791 C C . ILE A 1 96 ? 5.012 -8.681 -17.275 1.00 88.06 96 ILE A C 1
ATOM 793 O O . ILE A 1 96 ? 6.105 -9.096 -16.915 1.00 88.06 96 ILE A O 1
ATOM 797 N N . GLU A 1 97 ? 4.842 -7.416 -17.671 1.00 87.06 97 GLU A N 1
ATOM 798 C CA . GLU A 1 97 ? 5.939 -6.444 -17.685 1.00 87.06 97 GLU A CA 1
ATOM 799 C C . GLU A 1 97 ? 6.415 -6.119 -16.268 1.00 87.06 97 GLU A C 1
ATOM 801 O O . GLU A 1 97 ? 7.616 -5.988 -16.054 1.00 87.06 97 GLU A O 1
ATOM 806 N N . TRP A 1 98 ? 5.491 -6.076 -15.307 1.00 85.56 98 TRP A N 1
ATOM 807 C CA . TRP A 1 98 ? 5.771 -5.848 -13.892 1.00 85.56 98 TRP A CA 1
ATOM 808 C C . TRP A 1 98 ? 6.447 -7.034 -13.202 1.00 85.56 98 TRP A C 1
ATOM 810 O O . TRP A 1 98 ? 7.218 -6.846 -12.267 1.00 85.56 98 TRP A O 1
ATOM 820 N N . LEU A 1 99 ? 6.163 -8.257 -13.655 1.00 86.06 99 LEU A N 1
ATOM 821 C CA . LEU A 1 99 ? 6.685 -9.488 -13.051 1.00 86.06 99 LEU A CA 1
ATOM 822 C C . LEU A 1 99 ? 8.035 -9.936 -13.636 1.00 86.06 99 LEU A C 1
ATOM 824 O O . LEU A 1 99 ? 8.624 -10.909 -13.159 1.00 86.06 99 LEU A O 1
ATOM 828 N N . LYS A 1 100 ? 8.551 -9.238 -14.656 1.00 82.00 100 LYS A N 1
ATOM 829 C CA . LYS A 1 100 ? 9.889 -9.501 -15.206 1.00 82.00 100 LYS A CA 1
ATOM 830 C C . LYS A 1 100 ? 10.943 -9.293 -14.113 1.00 82.00 100 LYS A C 1
ATOM 832 O O . LYS A 1 100 ? 11.027 -8.219 -13.531 1.00 82.00 100 LYS A O 1
ATOM 837 N N . GLY A 1 101 ? 11.758 -10.318 -13.855 1.00 72.44 101 GLY A N 1
ATOM 838 C CA . GLY A 1 101 ? 12.853 -10.263 -12.874 1.00 72.44 101 GLY A CA 1
ATOM 839 C C . GLY A 1 101 ? 12.575 -10.946 -11.530 1.00 72.44 101 GLY A C 1
ATOM 840 O O . GLY A 1 101 ? 13.419 -10.859 -10.645 1.00 72.44 101 GLY A O 1
ATOM 841 N N . SER A 1 102 ? 11.436 -11.637 -11.370 1.00 66.44 102 SER A N 1
ATOM 842 C CA . SER A 1 102 ? 11.107 -12.450 -10.176 1.00 66.44 102 SER A CA 1
ATOM 843 C C . SER A 1 102 ? 11.232 -11.694 -8.848 1.00 66.44 102 SER A C 1
ATOM 845 O O . SER A 1 102 ? 11.597 -12.257 -7.816 1.00 66.44 102 SER A O 1
ATOM 847 N N . TRP A 1 103 ? 10.950 -10.393 -8.878 1.00 73.75 103 TRP A N 1
ATOM 848 C CA . TRP A 1 103 ? 11.140 -9.529 -7.722 1.00 73.75 103 TRP A CA 1
ATOM 849 C C . TRP A 1 103 ? 10.077 -9.752 -6.648 1.00 73.75 103 TRP A C 1
ATOM 851 O O . TRP A 1 103 ? 10.380 -9.773 -5.455 1.00 73.75 103 TRP A O 1
ATOM 861 N N . PHE A 1 104 ? 8.835 -9.938 -7.078 1.00 83.38 104 PHE A N 1
ATOM 862 C CA . PHE A 1 104 ? 7.686 -10.069 -6.199 1.00 83.38 104 PHE A CA 1
ATOM 863 C C . PHE A 1 104 ? 7.393 -11.537 -5.899 1.00 83.38 104 PHE A C 1
ATOM 865 O O . PHE A 1 104 ? 7.396 -12.377 -6.798 1.00 83.38 104 PHE A O 1
ATOM 872 N N . SER A 1 105 ? 7.102 -11.823 -4.635 1.00 84.00 105 SER A N 1
ATOM 873 C CA . SER A 1 105 ? 6.589 -13.117 -4.185 1.00 84.00 105 SER A CA 1
ATOM 874 C C . SER A 1 105 ? 5.150 -13.347 -4.648 1.00 84.00 105 SER A C 1
ATOM 876 O O . SER A 1 105 ? 4.732 -14.486 -4.846 1.00 84.00 105 SER A O 1
ATOM 878 N N . GLY A 1 106 ? 4.399 -12.260 -4.831 1.00 87.88 106 GLY A N 1
ATOM 879 C CA . GLY A 1 106 ? 3.009 -12.279 -5.250 1.00 87.88 106 GLY A CA 1
ATOM 880 C C . GLY A 1 106 ? 2.554 -10.927 -5.792 1.00 87.88 106 GLY A C 1
ATOM 881 O O . GLY A 1 106 ? 3.282 -9.929 -5.780 1.00 87.88 106 GLY A O 1
ATOM 882 N N . HIS A 1 107 ? 1.352 -10.914 -6.358 1.00 91.00 107 HIS A N 1
ATOM 883 C CA . HIS A 1 107 ? 0.727 -9.695 -6.847 1.00 91.00 107 HIS A CA 1
ATOM 884 C C . HIS A 1 107 ? -0.790 -9.750 -6.674 1.00 91.00 107 HIS A C 1
ATOM 886 O O . HIS A 1 107 ? -1.409 -10.817 -6.695 1.00 91.00 107 HIS A O 1
ATOM 892 N N . HIS A 1 108 ? -1.397 -8.577 -6.539 1.00 92.50 108 HIS A N 1
ATOM 893 C CA . HIS A 1 108 ? -2.828 -8.400 -6.377 1.00 92.50 108 HIS A CA 1
ATOM 894 C C . HIS A 1 108 ? -3.325 -7.290 -7.296 1.00 92.50 108 HIS A C 1
ATOM 896 O O . HIS A 1 108 ? -2.764 -6.197 -7.346 1.00 92.50 108 HIS A O 1
ATOM 902 N N . HIS A 1 109 ? -4.415 -7.573 -8.000 1.00 93.19 109 HIS A N 1
ATOM 903 C CA . HIS A 1 109 ? -5.153 -6.579 -8.765 1.00 93.19 109 HIS A CA 1
ATOM 904 C C . HIS A 1 109 ? -6.263 -6.004 -7.889 1.00 93.19 109 HIS A C 1
ATOM 906 O O . HIS A 1 109 ? -7.042 -6.760 -7.306 1.00 93.19 109 HIS A O 1
ATOM 912 N N . ILE A 1 110 ? -6.319 -4.678 -7.794 1.00 93.00 110 ILE A N 1
ATOM 913 C CA . ILE A 1 110 ? -7.296 -3.963 -6.975 1.00 93.00 110 ILE A CA 1
ATOM 914 C C . ILE A 1 110 ? -8.012 -2.945 -7.845 1.00 93.00 110 ILE A C 1
ATOM 916 O O . ILE A 1 110 ? -7.403 -2.022 -8.386 1.00 93.00 110 ILE A O 1
ATOM 920 N N . ARG A 1 111 ? -9.328 -3.092 -7.948 1.00 91.31 111 ARG A N 1
ATOM 921 C CA . ARG A 1 111 ? -10.202 -2.101 -8.552 1.00 91.31 111 ARG A CA 1
ATOM 922 C C . ARG A 1 111 ? -10.433 -0.956 -7.570 1.00 91.31 111 ARG A C 1
ATOM 924 O O . ARG A 1 111 ? -10.983 -1.148 -6.486 1.00 91.31 111 ARG A O 1
ATOM 931 N N . MET A 1 112 ? -10.018 0.241 -7.964 1.00 91.12 112 MET A N 1
ATOM 932 C CA . MET A 1 112 ? -10.192 1.460 -7.188 1.00 91.12 112 MET A CA 1
ATOM 933 C C . MET A 1 112 ? -11.653 1.916 -7.236 1.00 91.12 112 MET A C 1
ATOM 935 O O . MET A 1 112 ? -12.210 2.106 -8.321 1.00 91.12 112 MET A O 1
ATOM 939 N N . PRO A 1 113 ? -12.288 2.147 -6.078 1.00 88.38 113 PRO A N 1
ATOM 940 C CA . PRO A 1 113 ? -13.538 2.884 -6.007 1.00 88.38 113 PRO A CA 1
ATOM 941 C C . PRO A 1 113 ? -13.378 4.303 -6.566 1.00 88.38 113 PRO A C 1
ATOM 943 O O . PRO A 1 113 ? -12.346 4.940 -6.355 1.00 88.38 113 PRO A O 1
ATOM 946 N N . LYS A 1 114 ? -14.432 4.847 -7.191 1.00 88.38 114 LYS A N 1
ATOM 947 C CA . LYS A 1 114 ? -14.425 6.208 -7.769 1.00 88.38 114 LYS A CA 1
ATOM 948 C C . LYS A 1 114 ? -13.973 7.286 -6.776 1.00 88.38 114 LYS A C 1
ATOM 950 O O . LYS A 1 114 ? -13.261 8.210 -7.151 1.00 88.38 114 LYS A O 1
ATOM 955 N N . ARG A 1 115 ? -14.299 7.110 -5.489 1.00 88.69 115 ARG A N 1
ATOM 956 C CA . ARG A 1 115 ? -13.870 8.002 -4.400 1.00 88.69 115 ARG A CA 1
ATOM 957 C C . ARG A 1 115 ? -12.351 8.129 -4.227 1.00 88.69 115 ARG A C 1
ATOM 959 O O . ARG A 1 115 ? -11.912 9.058 -3.569 1.00 88.69 115 ARG A O 1
ATOM 966 N N . MET A 1 116 ? -11.544 7.210 -4.761 1.00 87.81 116 MET A N 1
ATOM 967 C CA . MET A 1 116 ? -10.079 7.306 -4.698 1.00 87.81 116 MET A CA 1
ATOM 968 C C . MET A 1 116 ? -9.499 8.168 -5.823 1.00 87.81 116 MET A C 1
ATOM 970 O O . MET A 1 116 ? -8.460 8.785 -5.631 1.00 87.81 116 MET A O 1
ATOM 974 N N . VAL A 1 117 ? -10.169 8.228 -6.978 1.00 86.38 117 VAL A N 1
ATOM 975 C CA . VAL A 1 117 ? -9.666 8.888 -8.200 1.00 86.38 117 VAL A CA 1
ATOM 976 C C . VAL A 1 117 ? -10.334 10.235 -8.488 1.00 86.38 117 VAL A C 1
ATOM 978 O O . VAL A 1 117 ? -9.943 10.931 -9.416 1.00 86.38 117 VAL A O 1
ATOM 981 N N . GLN A 1 118 ? -11.331 10.626 -7.692 1.00 86.75 118 GLN A N 1
ATOM 982 C CA . GLN A 1 118 ? -12.101 11.861 -7.894 1.00 86.75 118 GLN A CA 1
ATOM 983 C C . GLN A 1 118 ? -11.357 13.157 -7.526 1.00 86.75 118 GLN A C 1
ATOM 985 O O . GLN A 1 118 ? -11.880 14.245 -7.755 1.00 86.75 118 GLN A O 1
ATOM 990 N N . TRP A 1 119 ? -10.174 13.063 -6.915 1.00 86.62 119 TRP A N 1
ATOM 991 C CA . TRP A 1 119 ? -9.477 14.211 -6.335 1.00 86.62 119 TRP A CA 1
ATOM 992 C C . TRP A 1 119 ? -8.447 14.802 -7.298 1.00 86.62 119 TRP A C 1
ATOM 994 O O . TRP A 1 119 ? -7.527 14.108 -7.730 1.00 86.62 119 TRP A O 1
ATOM 1004 N N . ASP A 1 120 ? -8.532 16.109 -7.554 1.00 86.12 120 ASP A N 1
ATOM 1005 C CA . ASP A 1 120 ? -7.404 16.861 -8.107 1.00 86.12 120 ASP A CA 1
ATOM 1006 C C . ASP A 1 120 ? -6.495 17.323 -6.963 1.00 86.12 120 ASP A C 1
ATOM 1008 O O . ASP A 1 120 ? -6.749 18.332 -6.302 1.00 86.12 120 ASP A O 1
ATOM 1012 N N . LEU A 1 121 ? -5.408 16.585 -6.735 1.00 81.19 121 LEU A N 1
ATOM 1013 C CA . LEU A 1 121 ? -4.465 16.868 -5.649 1.00 81.19 121 LEU A CA 1
ATOM 1014 C C . LEU A 1 121 ? -3.696 18.189 -5.812 1.00 81.19 121 LEU A C 1
ATOM 1016 O O . LEU A 1 121 ? -2.973 18.591 -4.904 1.00 81.19 121 LEU A O 1
ATOM 1020 N N . LYS A 1 122 ? -3.813 18.881 -6.954 1.00 83.62 122 LYS A N 1
ATOM 1021 C CA . LYS A 1 122 ? -3.285 20.248 -7.092 1.00 83.62 122 LYS A CA 1
ATOM 1022 C C . LYS A 1 122 ? -4.210 21.291 -6.469 1.00 83.62 122 LYS A C 1
ATOM 1024 O O . LYS A 1 122 ? -3.742 22.377 -6.143 1.00 83.62 122 LYS A O 1
ATOM 1029 N N . GLN A 1 123 ? -5.494 20.965 -6.341 1.00 85.75 123 GLN A N 1
ATOM 1030 C CA . GLN A 1 123 ? -6.555 21.875 -5.910 1.00 85.75 123 GLN A CA 1
ATOM 1031 C C . GLN A 1 123 ? -7.108 21.527 -4.527 1.00 85.75 123 GLN A C 1
ATOM 1033 O O . GLN A 1 123 ? -7.666 22.387 -3.852 1.00 85.75 123 GLN A O 1
ATOM 1038 N N . VAL A 1 124 ? -6.969 20.272 -4.100 1.00 86.88 12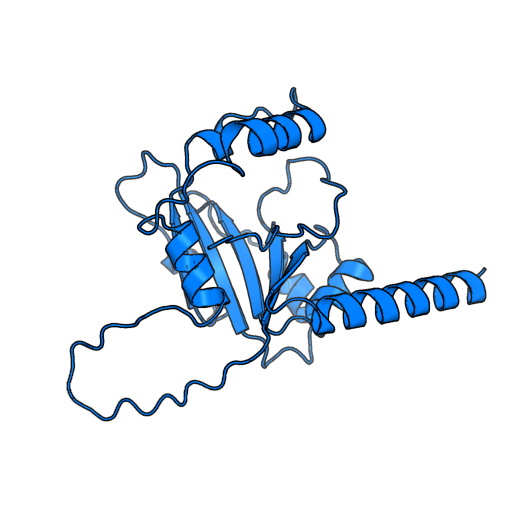4 VAL A N 1
ATOM 1039 C CA . VAL A 1 124 ? -7.554 19.763 -2.858 1.00 86.88 124 VAL A CA 1
ATOM 1040 C C . VAL A 1 124 ? -6.463 19.502 -1.821 1.00 86.88 124 VAL A C 1
ATOM 1042 O O . VAL A 1 124 ? -5.443 18.886 -2.124 1.00 86.88 124 VAL A O 1
ATOM 1045 N N . SER A 1 125 ? -6.683 19.970 -0.589 1.00 88.50 125 SER A N 1
ATOM 1046 C CA . SER A 1 125 ? -5.805 19.697 0.551 1.00 88.50 125 SER A CA 1
ATOM 1047 C C . SER A 1 125 ? -6.028 18.297 1.130 1.00 88.50 125 SER A C 1
ATOM 1049 O O . SER A 1 125 ? -7.123 17.741 1.049 1.00 88.50 125 SER A O 1
ATOM 1051 N N . GLU A 1 126 ? -4.994 17.751 1.775 1.00 83.75 126 GLU A N 1
ATOM 1052 C CA . GLU A 1 126 ? -5.055 16.455 2.467 1.00 83.75 126 GLU A CA 1
ATOM 1053 C C . GLU A 1 126 ? -6.179 16.428 3.515 1.00 83.75 126 GLU A C 1
ATOM 1055 O O . GLU A 1 126 ? -6.980 15.498 3.522 1.00 83.75 126 GLU A O 1
ATOM 1060 N N . ASP A 1 127 ? -6.314 17.488 4.317 1.00 88.12 127 ASP A N 1
ATOM 1061 C CA . ASP A 1 127 ? -7.336 17.587 5.367 1.00 88.12 127 ASP A CA 1
ATOM 1062 C C . ASP A 1 127 ? -8.760 17.452 4.820 1.00 88.12 127 ASP A C 1
ATOM 1064 O O . ASP A 1 127 ? -9.622 16.847 5.456 1.00 88.12 127 ASP A O 1
ATOM 1068 N N . HIS A 1 128 ? -9.018 17.981 3.621 1.00 88.50 128 HIS A N 1
ATOM 1069 C CA . HIS A 1 128 ? -10.328 17.856 2.990 1.00 88.50 128 HIS A CA 1
ATOM 1070 C C . HIS A 1 128 ? -10.595 16.411 2.555 1.00 88.50 128 HIS A C 1
ATOM 1072 O O . HIS A 1 128 ? -11.698 15.899 2.751 1.00 88.50 128 HIS A O 1
ATOM 1078 N N . ILE A 1 129 ? -9.580 15.727 2.023 1.00 88.31 129 ILE A N 1
ATOM 1079 C CA . ILE A 1 129 ? -9.685 14.312 1.656 1.00 88.31 129 ILE A CA 1
ATOM 1080 C C . ILE A 1 129 ? -9.941 13.479 2.913 1.00 88.31 129 ILE A C 1
ATOM 1082 O O . ILE A 1 129 ? -10.896 12.709 2.941 1.00 88.31 129 ILE A O 1
ATOM 1086 N N . VAL A 1 130 ? -9.149 13.664 3.972 1.00 88.44 130 VAL A N 1
ATOM 1087 C CA . VAL A 1 130 ? -9.318 12.945 5.246 1.00 88.44 130 VAL A CA 1
ATOM 1088 C C . VAL A 1 130 ? -10.722 13.164 5.811 1.00 88.44 130 VAL A C 1
ATOM 1090 O O . VAL A 1 130 ? -11.424 12.190 6.082 1.00 88.44 130 VAL A O 1
ATOM 1093 N N . SER A 1 131 ? -11.178 14.418 5.868 1.00 88.81 131 SER A N 1
ATOM 1094 C CA . SER A 1 131 ? -12.520 14.775 6.347 1.00 88.81 131 SER A CA 1
ATOM 1095 C C . SER A 1 131 ? -13.625 14.077 5.547 1.00 88.81 131 SER A C 1
ATOM 1097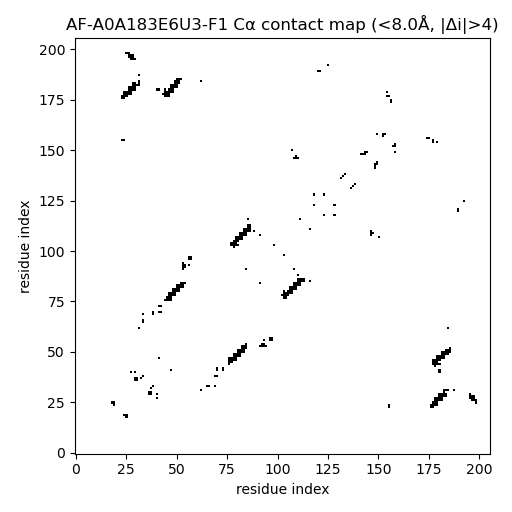 O O . SER A 1 131 ? -14.607 13.600 6.116 1.00 88.81 131 SER A O 1
ATOM 1099 N N . PHE A 1 132 ? -13.468 13.964 4.223 1.00 89.88 132 PHE A N 1
ATOM 1100 C CA . PHE A 1 132 ? -14.408 13.215 3.393 1.00 89.88 132 PHE A CA 1
ATOM 1101 C C . PHE A 1 132 ? -14.444 11.729 3.772 1.00 89.88 132 PHE A C 1
ATOM 1103 O O . PHE A 1 132 ? -15.531 11.164 3.881 1.00 89.88 132 PHE A O 1
ATOM 1110 N N . TYR A 1 133 ? -13.292 11.084 3.977 1.00 88.69 133 TYR A N 1
ATOM 1111 C CA . TYR A 1 133 ? -13.247 9.666 4.355 1.00 88.69 133 TYR A CA 1
ATOM 1112 C C . TYR A 1 133 ? -13.844 9.417 5.743 1.00 88.69 133 TYR A C 1
ATOM 1114 O O . TYR A 1 133 ? -14.587 8.450 5.921 1.00 88.69 133 TYR A O 1
ATOM 1122 N N . GLU A 1 134 ? -13.584 10.301 6.702 1.00 89.31 134 GLU A N 1
ATOM 1123 C CA . GLU A 1 134 ? -14.163 10.219 8.045 1.00 89.31 134 GLU A CA 1
ATOM 1124 C C . GLU A 1 134 ? -15.689 10.311 8.017 1.00 89.31 134 GLU A C 1
ATOM 1126 O O . GLU A 1 134 ? -16.369 9.511 8.657 1.00 89.31 134 GLU A O 1
ATOM 1131 N N . GLN A 1 135 ? -16.229 11.241 7.229 1.00 88.06 135 GLN A N 1
ATOM 1132 C CA . GLN A 1 135 ? -17.671 11.470 7.147 1.00 88.06 135 GLN A CA 1
ATOM 1133 C C . GLN A 1 135 ? -18.405 10.423 6.302 1.00 88.06 135 GLN A C 1
ATOM 1135 O O . GLN A 1 135 ? -19.542 10.084 6.617 1.00 88.06 135 GLN A O 1
ATOM 1140 N N . ASN A 1 136 ? -17.784 9.927 5.226 1.00 87.19 136 ASN A N 1
ATOM 1141 C CA . ASN A 1 136 ? -18.484 9.153 4.194 1.00 87.19 136 ASN A CA 1
ATOM 1142 C C . ASN A 1 136 ? -18.049 7.686 4.100 1.00 87.19 136 ASN A C 1
ATOM 1144 O O . ASN A 1 136 ? -18.688 6.927 3.385 1.00 87.19 136 ASN A O 1
ATOM 1148 N N . VAL A 1 137 ? -16.947 7.274 4.738 1.00 85.25 137 VAL A N 1
ATOM 1149 C CA . VAL A 1 137 ? -16.385 5.924 4.538 1.00 85.25 137 VAL A CA 1
ATOM 1150 C C . VAL A 1 137 ? -16.214 5.168 5.849 1.00 85.25 137 VAL A C 1
ATOM 1152 O O . VAL A 1 137 ? -16.619 4.012 5.925 1.00 85.25 137 VAL A O 1
ATOM 1155 N N . TYR A 1 138 ? -15.632 5.775 6.886 1.00 81.31 138 TYR A N 1
ATOM 1156 C CA . TYR A 1 138 ? -15.288 5.041 8.115 1.00 81.31 138 TYR A CA 1
ATOM 1157 C C . TYR A 1 138 ? -16.501 4.520 8.899 1.00 81.31 138 TYR A C 1
ATOM 1159 O O . TYR A 1 138 ? -16.378 3.517 9.597 1.00 81.31 138 TYR A O 1
ATOM 1167 N N . GLY A 1 139 ? -17.667 5.158 8.764 1.00 73.81 139 GLY A N 1
ATOM 1168 C CA . GLY A 1 139 ? -18.917 4.704 9.385 1.00 73.81 139 GLY A CA 1
ATOM 1169 C C . GLY A 1 139 ? -19.741 3.730 8.536 1.00 73.81 139 GLY A C 1
ATOM 1170 O O . GLY A 1 139 ? -20.709 3.157 9.037 1.00 73.81 139 GLY A O 1
ATOM 1171 N N . GLU A 1 140 ? -19.396 3.538 7.261 1.00 77.12 140 GLU A N 1
ATOM 1172 C CA . GLU A 1 140 ? -20.154 2.658 6.374 1.00 77.12 140 GLU A CA 1
ATOM 1173 C C . GLU A 1 140 ? -19.749 1.190 6.541 1.00 77.12 140 GLU A C 1
ATOM 1175 O O . GLU A 1 140 ? -18.600 0.838 6.822 1.00 77.12 140 GLU A O 1
ATOM 1180 N N . LYS A 1 141 ? -20.710 0.289 6.314 1.00 78.19 141 LYS A N 1
ATOM 1181 C CA . LYS A 1 141 ? -20.438 -1.147 6.320 1.00 78.19 141 LYS A CA 1
ATOM 1182 C C . LYS A 1 141 ? -19.517 -1.496 5.150 1.00 78.19 141 LYS A C 1
ATOM 1184 O O . LYS A 1 141 ? -19.911 -1.397 3.992 1.00 78.19 141 LYS A O 1
ATOM 1189 N N . VAL A 1 142 ? -18.318 -1.986 5.460 1.00 78.12 142 VAL A N 1
ATOM 1190 C CA . VAL A 1 142 ? -17.358 -2.436 4.445 1.00 78.12 142 VAL A CA 1
ATOM 1191 C C . VAL A 1 142 ? -17.956 -3.573 3.615 1.00 78.12 142 VAL A C 1
ATOM 1193 O O . VAL A 1 142 ? -18.359 -4.615 4.141 1.00 78.12 142 VAL A O 1
ATOM 1196 N N . GLU A 1 143 ? -17.968 -3.403 2.294 1.00 79.88 143 GLU A N 1
ATOM 1197 C CA . GLU A 1 143 ? -18.348 -4.465 1.368 1.00 79.88 143 GLU A CA 1
ATOM 1198 C C . GLU A 1 143 ? -17.348 -5.624 1.452 1.00 79.88 143 GLU A C 1
ATOM 1200 O O . GLU A 1 143 ? -16.206 -5.534 0.989 1.00 79.88 143 GLU A O 1
ATOM 1205 N N . SER A 1 144 ? -17.790 -6.747 2.024 1.00 80.62 144 SER A N 1
ATOM 1206 C CA . SER A 1 144 ? -16.958 -7.942 2.219 1.00 80.62 144 SER A CA 1
ATOM 1207 C C . SER A 1 144 ? -16.420 -8.525 0.904 1.00 80.62 144 SER A C 1
ATOM 1209 O O . SER A 1 144 ? -15.378 -9.184 0.899 1.00 80.62 144 SER A O 1
ATOM 1211 N N . SER A 1 145 ? -17.097 -8.290 -0.220 1.00 83.31 145 SER A N 1
ATOM 1212 C CA . SER A 1 145 ? -16.672 -8.739 -1.550 1.00 83.31 145 SER A CA 1
ATOM 1213 C C . SER A 1 145 ? -15.620 -7.835 -2.199 1.00 83.31 145 SER A C 1
ATOM 1215 O O . SER A 1 145 ? -14.999 -8.269 -3.170 1.00 83.31 145 SER A O 1
ATOM 1217 N N . SER A 1 146 ? -15.391 -6.623 -1.677 1.00 87.12 146 SER A N 1
ATOM 1218 C CA . SER A 1 146 ? -14.476 -5.651 -2.283 1.00 87.12 146 SER A CA 1
ATOM 1219 C C . SER A 1 146 ? -13.034 -6.159 -2.356 1.00 87.12 146 SER A C 1
ATOM 1221 O O . SER A 1 146 ? -12.575 -6.946 -1.522 1.00 87.12 146 SER A O 1
ATOM 1223 N N . ASP A 1 147 ? -12.290 -5.681 -3.353 1.00 90.12 147 ASP A N 1
ATOM 1224 C CA . ASP A 1 147 ? -10.889 -6.056 -3.568 1.00 90.12 147 ASP A CA 1
ATOM 1225 C C . ASP A 1 147 ? -10.013 -5.680 -2.361 1.00 90.12 147 ASP A C 1
ATOM 1227 O O . ASP A 1 147 ? -9.152 -6.459 -1.954 1.00 90.12 147 ASP A O 1
ATOM 1231 N N . PHE A 1 148 ? -10.303 -4.544 -1.716 1.00 88.12 148 PHE A N 1
ATOM 1232 C CA . PHE A 1 148 ? -9.655 -4.132 -0.469 1.00 88.12 148 PHE A CA 1
ATOM 1233 C C . PHE A 1 148 ? -10.002 -5.045 0.710 1.00 88.12 148 PHE A C 1
ATOM 1235 O O . PHE A 1 148 ? -9.107 -5.386 1.477 1.00 88.12 148 PHE A O 1
ATOM 1242 N N . ALA A 1 149 ? -11.252 -5.506 0.843 1.00 87.06 149 ALA A N 1
ATOM 1243 C CA . ALA A 1 149 ? -11.606 -6.486 1.873 1.00 87.06 149 ALA A CA 1
ATOM 1244 C C . ALA A 1 149 ? -10.907 -7.835 1.636 1.00 87.06 149 ALA A C 1
ATOM 1246 O O . ALA A 1 149 ? -10.468 -8.488 2.585 1.00 87.06 149 ALA A O 1
ATOM 1247 N N . ARG A 1 150 ? -10.748 -8.252 0.369 1.00 87.38 150 ARG A N 1
ATOM 1248 C CA . ARG A 1 150 ? -9.946 -9.435 0.018 1.00 87.38 150 ARG A CA 1
ATOM 1249 C C . ARG A 1 150 ? -8.479 -9.244 0.399 1.00 87.38 150 ARG A C 1
ATOM 1251 O O . ARG A 1 150 ? -7.939 -10.122 1.068 1.00 87.38 150 ARG A O 1
ATOM 1258 N N . LEU A 1 151 ? -7.871 -8.109 0.046 1.00 87.81 151 LEU A N 1
ATOM 1259 C CA . LEU A 1 151 ? -6.502 -7.783 0.446 1.00 87.81 151 LEU A CA 1
ATOM 1260 C C . LEU A 1 151 ? -6.365 -7.788 1.973 1.00 87.81 151 LEU A C 1
ATOM 1262 O O . LEU A 1 151 ? -5.524 -8.506 2.496 1.00 87.81 151 LEU A O 1
ATOM 1266 N N . ALA A 1 152 ? -7.225 -7.073 2.699 1.00 85.56 152 ALA A N 1
ATOM 1267 C CA . ALA A 1 152 ? -7.186 -6.998 4.158 1.00 85.56 152 ALA A CA 1
ATOM 1268 C C . ALA A 1 152 ? -7.244 -8.387 4.811 1.00 85.56 152 ALA A C 1
ATOM 1270 O O . ALA A 1 152 ? -6.477 -8.667 5.731 1.00 85.56 152 ALA A O 1
ATOM 1271 N N . ARG A 1 153 ? -8.085 -9.297 4.299 1.00 83.50 153 ARG A N 1
ATOM 1272 C CA . ARG A 1 153 ? -8.110 -10.698 4.748 1.00 83.50 153 ARG A CA 1
ATOM 1273 C C . ARG A 1 153 ? -6.797 -11.431 4.474 1.00 83.50 153 ARG A C 1
ATOM 1275 O O . ARG A 1 153 ? -6.349 -12.180 5.333 1.00 83.50 153 ARG A O 1
ATOM 1282 N N . ILE A 1 154 ? -6.168 -11.230 3.316 1.00 84.25 154 ILE A N 1
ATOM 1283 C CA . ILE A 1 154 ? -4.862 -11.838 3.000 1.00 84.25 154 ILE A CA 1
ATOM 1284 C C . ILE A 1 154 ? -3.790 -11.317 3.957 1.00 84.25 154 ILE A C 1
ATOM 1286 O O . ILE A 1 154 ? -3.060 -12.114 4.552 1.00 84.25 154 ILE A O 1
ATOM 1290 N N . LEU A 1 155 ? -3.732 -9.996 4.144 1.00 81.38 155 LEU A N 1
ATOM 1291 C CA . LEU A 1 155 ? -2.746 -9.345 5.001 1.00 81.38 155 LEU A CA 1
ATOM 1292 C C . LEU A 1 155 ? -2.892 -9.808 6.455 1.00 81.38 155 LEU A C 1
ATOM 1294 O O . LEU A 1 155 ? -1.909 -10.217 7.063 1.00 81.38 155 LEU A O 1
ATOM 1298 N N . THR A 1 156 ? -4.123 -9.867 6.965 1.00 80.44 156 THR A N 1
ATOM 1299 C CA . THR A 1 156 ? -4.435 -10.282 8.347 1.00 80.44 156 THR A CA 1
ATOM 1300 C C . THR A 1 156 ? -4.463 -11.799 8.566 1.00 80.44 156 THR A C 1
ATOM 1302 O O . THR A 1 156 ? -4.760 -12.244 9.668 1.00 80.44 156 THR A O 1
ATOM 1305 N N . GLY A 1 157 ? -4.189 -12.617 7.542 1.00 77.81 157 GLY A N 1
ATOM 1306 C CA . GLY A 1 157 ? -4.223 -14.083 7.662 1.00 77.81 157 GLY A CA 1
ATOM 1307 C C . GLY A 1 157 ? -5.634 -14.692 7.751 1.00 77.81 157 GLY A C 1
ATOM 1308 O O . GLY A 1 157 ? -5.779 -15.892 7.970 1.00 77.81 157 GLY A O 1
ATOM 1309 N N . ASN A 1 158 ? -6.674 -13.890 7.519 1.00 77.50 158 ASN A N 1
ATOM 1310 C CA . ASN A 1 158 ? -8.084 -14.289 7.530 1.00 77.50 158 ASN A CA 1
ATOM 1311 C C . ASN A 1 158 ? -8.616 -14.716 6.148 1.00 77.50 158 ASN A C 1
ATOM 1313 O O . ASN A 1 158 ? -9.814 -14.948 5.978 1.00 77.50 158 ASN A O 1
ATOM 1317 N N . ALA A 1 159 ? -7.761 -14.785 5.126 1.00 75.31 159 ALA A N 1
ATOM 1318 C CA . ALA A 1 159 ? -8.158 -15.238 3.799 1.00 75.31 159 ALA A CA 1
ATOM 1319 C C . ALA A 1 159 ? -8.470 -16.741 3.794 1.00 75.31 159 ALA A C 1
ATOM 1321 O O . ALA A 1 159 ? -7.672 -17.566 4.237 1.00 75.31 159 ALA A O 1
ATOM 1322 N N . ILE A 1 160 ? -9.630 -17.099 3.241 1.00 71.88 160 ILE A N 1
ATOM 1323 C CA . ILE A 1 160 ? -10.016 -18.488 2.990 1.00 71.88 160 ILE A CA 1
ATOM 1324 C C . ILE A 1 160 ? -9.644 -18.802 1.542 1.00 71.88 160 ILE A C 1
ATOM 1326 O O . ILE A 1 160 ? -10.233 -18.253 0.612 1.00 71.88 160 ILE A O 1
ATOM 1330 N N . GLY A 1 161 ? -8.638 -19.654 1.354 1.00 58.69 161 GLY A N 1
ATOM 1331 C CA . GLY A 1 161 ? -8.288 -20.194 0.043 1.00 58.69 161 GLY A CA 1
ATOM 1332 C C . GLY A 1 161 ? -9.147 -21.413 -0.276 1.00 58.69 161 GLY A C 1
ATOM 1333 O O . GLY A 1 161 ? -9.318 -22.285 0.573 1.00 58.69 161 GLY A O 1
ATOM 1334 N N . VAL A 1 162 ? -9.670 -21.490 -1.498 1.00 65.31 162 VAL A N 1
ATOM 1335 C CA . VAL A 1 162 ? -10.302 -22.709 -2.013 1.00 65.31 162 VAL A CA 1
ATOM 1336 C C . VAL A 1 162 ? -9.257 -23.452 -2.837 1.00 65.31 162 VAL A C 1
ATOM 1338 O O . VAL A 1 162 ? -8.735 -22.910 -3.809 1.00 65.31 162 VAL A O 1
ATOM 1341 N N . VAL A 1 163 ? -8.932 -24.682 -2.437 1.00 58.31 163 VAL A N 1
ATOM 1342 C CA . VAL A 1 163 ? -8.029 -25.561 -3.191 1.00 58.31 163 VAL A CA 1
ATOM 1343 C C . VAL A 1 163 ? -8.884 -26.492 -4.041 1.00 58.31 163 VAL A C 1
ATOM 1345 O O . VAL A 1 163 ? -9.592 -27.347 -3.516 1.00 58.31 163 VAL A O 1
ATOM 1348 N N . LEU A 1 164 ? -8.828 -26.320 -5.359 1.00 58.84 164 LEU A N 1
ATOM 1349 C CA . LEU A 1 164 ? -9.507 -27.184 -6.323 1.00 58.84 164 LEU A CA 1
ATOM 1350 C C . LEU A 1 164 ? -8.471 -28.157 -6.909 1.00 58.84 164 LEU A C 1
ATOM 1352 O O . LEU A 1 164 ? -7.965 -27.951 -8.005 1.00 58.84 164 LEU A O 1
ATOM 1356 N N . GLY A 1 165 ? -8.083 -29.170 -6.130 1.00 51.72 165 GLY A N 1
ATOM 1357 C CA . GLY A 1 165 ? -7.120 -30.199 -6.547 1.00 51.72 165 GLY A CA 1
ATOM 1358 C C . GLY A 1 165 ? -6.595 -31.023 -5.367 1.00 51.72 165 GLY A C 1
ATOM 1359 O O . GLY A 1 165 ? -6.077 -30.464 -4.405 1.00 51.72 165 GLY A O 1
ATOM 1360 N N . GLY A 1 166 ? -6.769 -32.348 -5.410 1.00 55.78 166 GLY A N 1
ATOM 1361 C CA . GLY A 1 166 ? -6.387 -33.266 -4.332 1.00 55.78 166 GLY A CA 1
ATOM 1362 C C . GLY A 1 166 ? -4.872 -33.368 -4.128 1.00 55.78 166 GLY A C 1
ATOM 1363 O O . GLY A 1 166 ? -4.137 -33.650 -5.069 1.00 55.78 166 GLY A O 1
ATOM 1364 N N . GLY A 1 167 ? -4.423 -33.175 -2.883 1.00 48.31 167 GLY A N 1
ATOM 1365 C CA . GLY A 1 167 ? -3.034 -33.382 -2.464 1.00 48.31 167 GLY A CA 1
ATOM 1366 C C . GLY A 1 167 ? -2.624 -32.507 -1.276 1.00 48.31 167 GLY A C 1
ATOM 1367 O O . GLY A 1 167 ? -2.145 -31.400 -1.472 1.00 48.31 167 GLY A O 1
ATOM 1368 N N . GLY A 1 168 ? -2.822 -33.013 -0.051 1.00 46.72 168 GLY A N 1
ATOM 1369 C CA . GLY A 1 168 ? -2.120 -32.604 1.180 1.00 46.72 168 GLY A CA 1
ATOM 1370 C C . GLY A 1 168 ? -1.981 -31.103 1.465 1.00 46.72 168 GLY A C 1
ATOM 1371 O O . GLY A 1 168 ? -0.883 -30.558 1.386 1.00 46.72 168 GLY A O 1
ATOM 1372 N N . ALA A 1 169 ? -3.060 -30.438 1.884 1.00 40.00 169 ALA A N 1
ATOM 1373 C CA . ALA A 1 169 ? -2.985 -29.075 2.409 1.00 40.00 169 ALA A CA 1
ATOM 1374 C C . ALA A 1 169 ? -2.519 -29.070 3.880 1.00 40.00 169 ALA A C 1
ATOM 1376 O O . ALA A 1 169 ? -3.322 -28.875 4.787 1.00 40.00 169 ALA A O 1
ATOM 1377 N N . SER A 1 170 ? -1.219 -29.251 4.127 1.00 41.50 170 SER A N 1
ATOM 1378 C CA . SER A 1 170 ? -0.617 -28.824 5.397 1.00 41.50 170 SER A CA 1
ATOM 1379 C C . SER A 1 170 ? -0.198 -27.367 5.264 1.00 41.50 170 SER A C 1
ATOM 1381 O O . SER A 1 170 ? 0.886 -27.061 4.772 1.00 41.50 170 SER A O 1
ATOM 1383 N N . LYS A 1 171 ? -1.068 -26.450 5.690 1.00 33.47 171 LYS A N 1
ATOM 1384 C CA . LYS A 1 171 ? -0.628 -25.122 6.122 1.00 33.47 171 LYS A CA 1
ATOM 1385 C C . LYS A 1 171 ? -1.176 -24.868 7.514 1.00 33.47 171 LYS A C 1
ATOM 1387 O O . LYS A 1 171 ? -2.340 -24.522 7.697 1.00 33.47 171 LYS A O 1
ATOM 139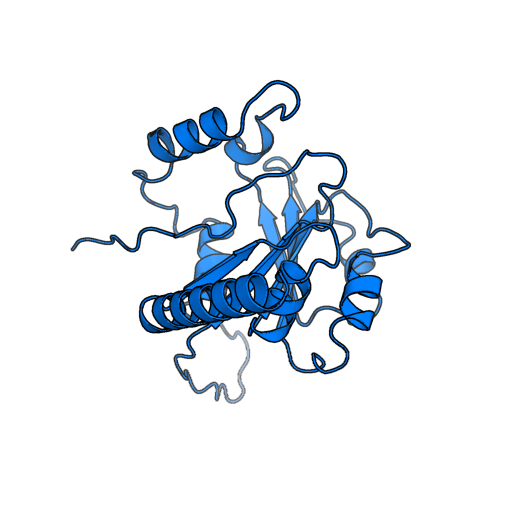2 N N . GLU A 1 172 ? -0.296 -25.118 8.472 1.00 33.78 172 GLU A N 1
ATOM 1393 C CA . GLU A 1 172 ? -0.374 -24.675 9.852 1.00 33.78 172 GLU A CA 1
ATOM 1394 C C . GLU A 1 172 ? -0.715 -23.180 9.869 1.00 33.78 172 GLU A C 1
ATOM 1396 O O . GLU A 1 172 ? -0.023 -22.350 9.274 1.00 33.78 172 GLU A O 1
ATOM 1401 N N . LYS A 1 173 ? -1.867 -22.849 10.459 1.00 32.91 173 LYS A N 1
ATOM 1402 C CA . LYS A 1 173 ? -2.284 -21.466 10.680 1.00 32.91 173 LYS A CA 1
ATOM 1403 C C . LYS A 1 173 ? -1.598 -20.978 11.940 1.00 32.91 173 LYS A C 1
ATOM 1405 O O . LYS A 1 173 ? -2.209 -20.931 13.003 1.00 32.91 173 LYS A O 1
ATOM 1410 N N . GLU A 1 174 ? -0.332 -20.629 11.816 1.00 30.00 174 GLU A N 1
ATOM 1411 C CA . GLU A 1 174 ? 0.315 -19.861 12.861 1.00 30.00 174 GLU A CA 1
ATOM 1412 C C . GLU A 1 174 ? -0.089 -18.398 12.676 1.00 30.00 174 GLU A C 1
ATOM 1414 O O . GLU A 1 174 ? 0.126 -17.784 11.624 1.00 30.00 174 GLU A O 1
ATOM 1419 N N . LEU A 1 175 ? -0.818 -17.890 13.668 1.00 29.83 175 LEU A N 1
ATOM 1420 C CA . LEU A 1 175 ? -1.393 -16.553 13.704 1.00 29.83 175 LEU A CA 1
ATOM 1421 C C . LEU A 1 175 ? -0.258 -15.536 13.916 1.00 29.83 175 LEU A C 1
ATOM 1423 O O . LEU A 1 175 ? -0.085 -14.986 14.998 1.00 29.83 175 LEU A O 1
ATOM 1427 N N . TYR A 1 176 ? 0.575 -15.340 12.896 1.00 31.75 176 TYR A N 1
ATOM 1428 C CA . TYR A 1 176 ? 1.676 -14.392 12.961 1.00 31.75 176 TYR A CA 1
ATOM 1429 C C . TYR A 1 176 ? 1.134 -12.961 12.934 1.00 31.75 176 TYR A C 1
ATOM 1431 O O . TYR A 1 176 ? 0.404 -12.571 12.019 1.00 31.75 176 TYR A O 1
ATOM 1439 N N . ARG A 1 177 ? 1.533 -12.179 13.940 1.00 41.16 177 ARG A N 1
ATOM 1440 C CA . ARG A 1 177 ? 1.548 -10.713 13.908 1.00 41.16 177 ARG A CA 1
ATOM 1441 C C . ARG A 1 177 ? 2.245 -10.278 12.616 1.00 41.16 177 ARG A C 1
ATOM 1443 O O . ARG A 1 177 ? 3.314 -10.803 12.320 1.00 41.16 177 ARG A O 1
ATOM 1450 N N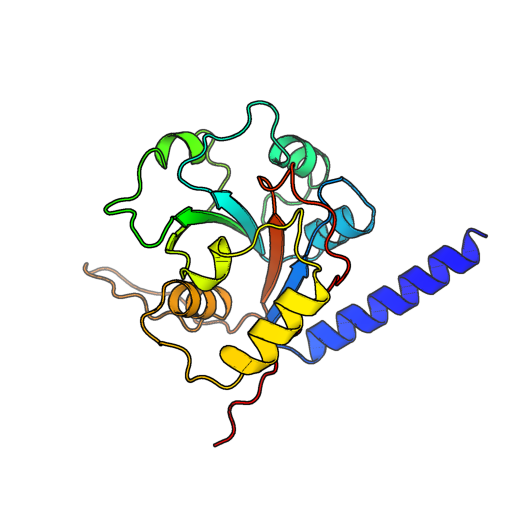 . ARG A 1 178 ? 1.637 -9.391 11.824 1.00 40.16 178 ARG A N 1
ATOM 1451 C CA . ARG A 1 178 ? 2.211 -8.979 10.534 1.00 40.16 178 ARG A CA 1
ATOM 1452 C C . ARG A 1 178 ? 2.319 -7.471 10.434 1.00 40.16 178 ARG A C 1
ATOM 1454 O O . ARG A 1 178 ? 1.322 -6.754 10.519 1.00 40.16 178 ARG A O 1
ATOM 1461 N N . GLN A 1 179 ? 3.528 -7.004 10.178 1.00 44.06 179 GLN A N 1
ATOM 1462 C CA . GLN A 1 179 ? 3.814 -5.629 9.832 1.00 44.06 179 GLN A CA 1
ATOM 1463 C C . GLN A 1 179 ? 3.924 -5.472 8.317 1.00 44.06 179 GLN A C 1
ATOM 1465 O O . GLN A 1 179 ? 4.682 -6.181 7.651 1.00 44.06 179 GLN A O 1
ATOM 1470 N N . PHE A 1 180 ? 3.167 -4.519 7.773 1.00 47.19 180 PHE A N 1
ATOM 1471 C CA . PHE A 1 180 ? 3.171 -4.212 6.351 1.00 47.19 180 PHE A CA 1
ATOM 1472 C C . PHE A 1 180 ? 3.743 -2.834 6.082 1.00 47.19 180 PHE A C 1
ATOM 1474 O O . PHE A 1 180 ? 3.552 -1.875 6.827 1.00 47.19 180 PHE A O 1
ATOM 1481 N N . LEU A 1 181 ? 4.407 -2.725 4.947 1.00 45.75 181 LEU A N 1
ATOM 1482 C CA . LEU A 1 181 ? 4.978 -1.483 4.466 1.00 45.75 181 LEU A CA 1
ATOM 1483 C C . LEU A 1 181 ? 4.291 -1.077 3.175 1.00 45.75 181 LEU A C 1
ATOM 1485 O O . LEU A 1 181 ? 4.362 -1.820 2.204 1.00 45.75 181 LEU A O 1
ATOM 1489 N N . LEU A 1 182 ? 3.656 0.091 3.138 1.00 46.56 182 LEU A N 1
ATOM 1490 C CA . LEU A 1 182 ? 3.170 0.695 1.901 1.00 46.56 182 LEU A CA 1
ATOM 1491 C C . LEU A 1 182 ? 4.247 1.628 1.345 1.00 46.56 182 LEU A C 1
ATOM 1493 O O . LEU A 1 182 ? 4.600 2.638 1.960 1.00 46.56 182 LEU A O 1
ATOM 1497 N N . LYS A 1 183 ? 4.752 1.304 0.152 1.00 40.22 183 LYS A N 1
ATOM 1498 C CA . LYS A 1 183 ? 5.588 2.214 -0.636 1.00 40.22 183 LYS A CA 1
ATOM 1499 C C . LYS A 1 183 ? 4.837 2.622 -1.901 1.00 40.22 183 LYS A C 1
ATOM 1501 O O . LYS A 1 183 ? 4.717 1.837 -2.846 1.00 40.22 183 LYS A O 1
ATOM 1506 N N . GLU A 1 184 ? 4.360 3.863 -1.930 1.00 42.84 184 GLU A N 1
ATOM 1507 C CA . GLU A 1 184 ? 3.798 4.496 -3.127 1.00 42.84 184 GLU A CA 1
ATOM 1508 C C . GLU A 1 184 ? 4.918 4.736 -4.140 1.00 42.84 184 GLU A C 1
ATOM 1510 O O . GLU A 1 184 ? 5.651 5.720 -4.069 1.00 42.84 184 GLU A O 1
ATOM 1515 N N . SER A 1 185 ? 5.114 3.798 -5.066 1.00 35.03 185 SER A N 1
ATOM 1516 C CA . SER A 1 185 ? 6.278 3.838 -5.960 1.00 35.03 185 SER A CA 1
ATOM 1517 C C . SER A 1 185 ? 5.996 4.504 -7.313 1.00 35.03 185 SER A C 1
ATOM 1519 O O . SER A 1 185 ? 6.913 4.639 -8.113 1.00 35.03 185 SER A O 1
ATOM 1521 N N . TYR A 1 186 ? 4.763 4.955 -7.579 1.00 34.19 186 TYR A N 1
ATOM 1522 C CA . TYR A 1 186 ? 4.374 5.514 -8.890 1.00 34.19 186 TYR A CA 1
ATOM 1523 C C . TYR A 1 186 ? 3.592 6.834 -8.827 1.00 34.19 186 TYR A C 1
ATOM 1525 O O . TYR A 1 186 ? 3.162 7.356 -9.850 1.00 34.19 186 TYR A O 1
ATOM 1533 N N . LEU A 1 187 ? 3.478 7.439 -7.645 1.00 37.44 187 LEU A N 1
ATOM 1534 C CA . LEU A 1 187 ? 2.848 8.749 -7.450 1.00 37.44 187 LEU A CA 1
ATOM 1535 C C . LEU A 1 187 ? 3.870 9.896 -7.464 1.00 37.44 187 LEU A C 1
ATOM 1537 O O . LEU A 1 187 ? 3.674 10.921 -6.818 1.00 37.44 187 LEU A O 1
ATOM 1541 N N . SER A 1 188 ? 4.957 9.768 -8.239 1.00 33.81 188 SER A N 1
ATOM 1542 C CA . SER A 1 188 ? 6.074 10.737 -8.283 1.00 33.81 188 SER A CA 1
ATOM 1543 C C . SER A 1 188 ? 5.696 12.151 -8.774 1.00 33.81 188 SER A C 1
ATOM 1545 O O . SER A 1 188 ? 6.573 12.998 -8.936 1.00 33.81 188 SER A O 1
ATOM 1547 N N . ASN A 1 189 ? 4.410 12.442 -8.973 1.00 32.53 189 ASN A N 1
ATOM 1548 C CA . ASN A 1 189 ? 3.907 13.770 -9.304 1.00 32.53 189 ASN A CA 1
ATOM 1549 C C . ASN A 1 189 ? 2.904 14.341 -8.289 1.00 32.53 189 ASN A C 1
ATOM 1551 O O . ASN A 1 189 ? 2.251 15.346 -8.574 1.00 32.53 189 ASN A O 1
ATOM 1555 N N . GLN A 1 190 ? 2.762 13.729 -7.112 1.00 34.19 190 GLN A N 1
ATOM 1556 C CA . GLN A 1 190 ? 1.794 14.155 -6.105 1.00 34.19 190 GLN A CA 1
ATOM 1557 C C . GLN A 1 190 ? 2.507 14.422 -4.773 1.00 34.19 190 GLN A C 1
ATOM 1559 O O . GLN A 1 190 ? 3.264 13.606 -4.255 1.00 34.19 190 GLN A O 1
ATOM 1564 N N . ARG A 1 191 ? 2.377 15.664 -4.299 1.00 29.42 191 ARG A N 1
ATOM 1565 C CA . ARG A 1 191 ? 3.143 16.229 -3.185 1.00 29.42 191 ARG A CA 1
ATOM 1566 C C . ARG A 1 191 ? 2.773 15.530 -1.870 1.00 29.42 191 ARG A C 1
ATOM 1568 O O . ARG A 1 191 ? 1.623 15.562 -1.474 1.00 29.42 191 ARG A O 1
ATOM 1575 N N . THR A 1 192 ? 3.798 14.988 -1.210 1.00 30.62 192 THR A N 1
ATOM 1576 C CA . THR A 1 192 ? 3.995 14.773 0.240 1.00 30.62 192 THR A CA 1
ATOM 1577 C C . THR A 1 192 ? 2.740 14.778 1.131 1.00 30.62 192 THR A C 1
ATOM 1579 O O . THR A 1 192 ? 2.354 15.835 1.624 1.00 30.62 192 THR A O 1
ATOM 1582 N N . CYS A 1 193 ? 2.200 13.596 1.443 1.00 32.91 193 CYS A N 1
ATOM 1583 C CA . CYS A 1 193 ? 1.317 13.401 2.598 1.00 32.91 193 CYS A CA 1
ATOM 1584 C C . CYS A 1 193 ? 2.177 13.207 3.857 1.00 32.91 193 CYS A C 1
ATOM 1586 O O . CYS A 1 193 ? 3.100 12.386 3.872 1.00 32.91 193 CYS A O 1
ATOM 1588 N N . ARG A 1 194 ? 1.922 13.989 4.909 1.00 31.14 194 ARG A N 1
ATOM 1589 C CA . ARG A 1 194 ? 2.669 13.950 6.181 1.00 31.14 194 ARG A CA 1
ATOM 1590 C C . ARG A 1 194 ? 1.781 13.396 7.297 1.00 31.14 194 ARG A C 1
ATOM 1592 O O . ARG A 1 194 ? 1.560 14.072 8.287 1.00 31.14 194 ARG A O 1
ATOM 1599 N N . ASN A 1 195 ? 1.373 12.133 7.194 1.00 31.14 195 ASN A N 1
ATOM 1600 C CA . ASN A 1 195 ? 0.826 11.374 8.323 1.00 31.14 195 ASN A CA 1
ATOM 1601 C C . ASN A 1 195 ? 1.403 9.952 8.311 1.00 31.14 195 ASN A C 1
ATOM 1603 O O . ASN A 1 195 ? 0.975 9.079 7.570 1.00 31.14 195 ASN A O 1
ATOM 1607 N N . ARG A 1 196 ? 2.461 9.738 9.107 1.00 43.59 196 ARG A N 1
ATOM 1608 C CA . ARG A 1 196 ? 3.391 8.593 8.986 1.00 43.59 196 ARG A CA 1
ATOM 1609 C C . ARG A 1 196 ? 2.899 7.255 9.562 1.00 43.59 196 ARG A C 1
ATOM 1611 O O . ARG A 1 196 ? 3.623 6.270 9.460 1.00 43.59 196 ARG A O 1
ATOM 1618 N N . CYS A 1 197 ? 1.684 7.199 10.102 1.00 29.03 197 CYS A N 1
ATOM 1619 C CA . CYS A 1 197 ? 1.001 5.966 10.499 1.00 29.03 197 CYS A CA 1
ATOM 1620 C C . CYS A 1 197 ? -0.501 6.133 10.247 1.00 29.03 197 CYS A C 1
ATOM 1622 O O . CYS A 1 197 ? -1.132 6.973 10.884 1.00 29.03 197 CYS A O 1
ATOM 1624 N N . ILE A 1 198 ? -1.078 5.319 9.361 1.00 39.84 198 ILE A N 1
ATOM 1625 C CA . ILE A 1 198 ? -2.535 5.211 9.229 1.00 39.84 198 ILE A CA 1
ATOM 1626 C C . ILE A 1 198 ? -2.985 4.168 10.254 1.0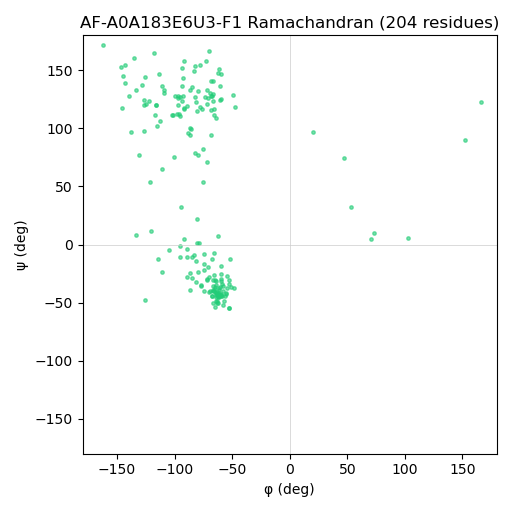0 39.84 198 ILE A C 1
ATOM 1628 O O . ILE A 1 198 ? -2.820 2.965 10.046 1.00 39.84 198 ILE A O 1
ATOM 1632 N N . GLN A 1 199 ? -3.494 4.632 11.394 1.00 34.34 199 GLN A N 1
ATOM 1633 C CA . GLN A 1 199 ? -4.182 3.774 12.356 1.00 34.34 199 GLN A CA 1
ATOM 1634 C C . GLN A 1 199 ? -5.541 3.386 11.761 1.00 34.34 199 GLN A C 1
ATOM 1636 O O . GLN A 1 199 ? -6.356 4.257 11.467 1.00 34.34 199 GLN A O 1
ATOM 1641 N N . TYR A 1 200 ? -5.801 2.090 11.579 1.00 32.53 200 TYR A N 1
ATOM 1642 C CA . TYR A 1 200 ? -7.169 1.619 11.363 1.00 32.53 200 TYR A CA 1
ATOM 1643 C C . TYR A 1 200 ? -7.853 1.513 12.731 1.00 32.53 200 TYR A C 1
ATOM 1645 O O . TYR A 1 200 ? -7.340 0.787 13.587 1.00 32.53 200 TYR A O 1
ATOM 1653 N N . PRO A 1 201 ? -8.989 2.191 12.972 1.00 26.39 201 PRO A N 1
ATOM 1654 C CA . PRO A 1 201 ? -9.754 1.970 14.187 1.00 26.39 201 PRO A CA 1
ATOM 1655 C C . PRO A 1 201 ? -10.315 0.546 14.168 1.00 26.39 201 PRO A C 1
ATOM 1657 O O . PRO A 1 201 ? -11.185 0.189 13.373 1.00 26.39 201 PRO A O 1
ATOM 1660 N N . SER A 1 202 ? -9.800 -0.294 15.059 1.00 31.02 202 SER A N 1
ATOM 1661 C CA . SER A 1 202 ? -10.405 -1.568 15.419 1.00 31.02 202 SER A CA 1
ATOM 1662 C C . SER A 1 202 ? -11.617 -1.306 16.315 1.00 31.02 202 SER A C 1
ATOM 1664 O O . SER A 1 202 ? -11.521 -1.390 17.534 1.00 31.02 202 SER A O 1
ATOM 1666 N N . THR A 1 203 ? -12.761 -0.983 15.711 1.00 26.80 203 THR A N 1
ATOM 1667 C CA . THR A 1 203 ? -14.065 -0.976 16.394 1.00 26.80 203 THR A CA 1
ATOM 1668 C C . THR A 1 203 ? -15.098 -1.742 15.573 1.00 26.80 203 THR A C 1
ATOM 1670 O O . THR A 1 203 ? -15.961 -1.159 14.926 1.00 26.80 203 THR A O 1
ATOM 1673 N N . CYS A 1 204 ? -15.029 -3.075 15.625 1.00 23.41 204 CYS A N 1
ATOM 1674 C CA . CYS A 1 204 ? -16.237 -3.897 15.549 1.00 23.41 204 CYS A CA 1
ATOM 1675 C C . CYS A 1 204 ? -16.753 -4.061 16.982 1.00 23.41 204 CYS A C 1
ATOM 1677 O O . CYS A 1 204 ? -16.269 -4.913 17.722 1.00 23.41 204 CYS A O 1
ATOM 1679 N N . HIS A 1 205 ? -17.707 -3.220 17.376 1.00 22.94 205 HIS A N 1
ATOM 1680 C CA . HIS A 1 205 ? -18.623 -3.566 18.455 1.00 22.94 205 HIS A CA 1
ATOM 1681 C C . HIS A 1 205 ? -19.651 -4.553 17.896 1.00 22.94 205 HIS A C 1
ATOM 1683 O O . HIS A 1 205 ? -20.365 -4.201 16.957 1.00 22.94 205 HIS A O 1
ATOM 1689 N N . ILE A 1 206 ? -19.659 -5.773 18.437 1.00 24.73 206 ILE A N 1
ATOM 1690 C CA . ILE A 1 206 ? -20.793 -6.564 18.961 1.00 24.73 206 ILE A CA 1
ATOM 1691 C C . ILE A 1 206 ? -20.183 -7.807 19.613 1.00 24.73 206 ILE A C 1
ATOM 1693 O O . ILE A 1 206 ? -19.378 -8.487 18.937 1.00 24.73 206 ILE A O 1
#

Mean predicted aligned error: 12.06 Å

Sequence (206 aa):
METVFRQADFRLMHWLNLQEDTYPLIIYQCDTTATNWTRRCLRQADAILFVAFGDQKPARHSLMDDYMNLNQDGIRTNRELLLLWDSTTAEPRGTIEWLKGSWFSGHHHIRMPKRMVQWDLKQVSEDHIVSFYEQNVYGEKVESSSDFARLARILTGNAIGVVLGGGGASKEKELYRRQFLLKESYLSNQRTCRNRCIQYPSTCHI

Radius of gyration: 18.52 Å; Cα contacts (8 Å, |Δi|>4): 219; chains: 1; bounding box: 44×55×41 Å

Organism: NCBI:txid637853

InterPro domains:
  IPR056556 Lysophospholipase NTE1-like, P-loop domain [PF24179] (6-157)

Nearest PDB structures (foldseek):
  2a7x-assembly1_A-2  TM=3.545E-01  e=1.828E-01  Mycobacterium tuberculosis
  7e0m-assembly2_B  TM=3.434E-01  e=7.852E-01  Serratia plymuthica
  2wtm-assembly2_D  TM=1.977E-01  e=7.370E-01  Butyrivibrio proteoclasticus
  6axg-assembly2_D  TM=3.747E-01  e=9.295E+00  Homo sapiens
  7xrh-assembly1_B  TM=3.060E-01  e=5.965E+00  Lactobacillus acidophilus

Foldseek 3Di:
DVVVVVVVVVVVVVVVVVVLVVDLEWEFEADLDPDPSNLVLLVPFLEEEEEDAQVDAADPDFPVVVSCVSPVVNPRRAYEYEHEYEQPDPDRDPVVRVCPPVSHPYYAYAYDDPLVVVDDLVPDDPVVSVVCCVVPPLPDDDDCPHSVVQVVCVQQVNHDDDDPDDDDPPDDSPRDRGYYYYYHGYVVPHDDDPDGTDDRDPDPDD

Solvent-accessible surface area (backbone atoms only — not comparable to full-atom values): 12951 Å² total; per-residue (Å²): 112,70,66,58,53,52,53,52,51,51,53,51,50,55,51,50,51,52,48,51,75,72,40,70,66,49,49,37,59,44,60,91,53,92,42,75,64,28,55,46,49,67,71,68,30,56,27,38,37,42,38,37,55,41,91,56,77,76,63,92,81,38,76,60,58,58,44,49,73,71,41,74,86,48,84,79,47,46,28,36,37,36,30,39,35,61,68,83,60,88,71,93,58,71,60,68,68,67,55,62,82,72,74,52,80,43,74,44,80,32,64,41,57,67,86,76,70,71,68,58,73,91,82,50,56,68,67,59,54,52,51,49,42,59,75,70,45,74,81,51,85,76,58,73,84,38,51,65,44,49,47,51,23,53,71,71,68,66,54,84,82,84,80,91,70,95,75,84,89,84,71,84,85,72,88,69,76,41,36,36,27,44,35,68,74,64,54,92,86,61,85,83,83,92,69,71,59,70,80,75,85,89,72,83,87,129

pLDDT: mean 71.36, std 20.32, range [22.94, 93.19]